Protein AF-A0A1F7X4K5-F1 (afdb_monomer)

Mean predicted aligned error: 5.21 Å

Structure (mmCIF, N/CA/C/O backbone):
data_AF-A0A1F7X4K5-F1
#
_entry.id   AF-A0A1F7X4K5-F1
#
loop_
_atom_site.group_PDB
_atom_site.id
_atom_site.type_symbol
_atom_site.label_atom_id
_atom_site.label_alt_id
_atom_site.label_comp_id
_atom_site.label_asym_id
_atom_site.label_entity_id
_atom_site.label_seq_id
_atom_site.pdbx_PDB_ins_code
_atom_site.Cartn_x
_atom_site.Cartn_y
_atom_site.Cartn_z
_atom_site.occupancy
_atom_site.B_iso_or_equiv
_atom_site.auth_seq_id
_atom_site.auth_comp_id
_atom_site.auth_asym_id
_atom_site.auth_atom_id
_atom_site.pdbx_PDB_model_num
ATOM 1 N N . MET A 1 1 ? -3.643 19.889 20.497 1.00 60.19 1 MET A N 1
ATOM 2 C CA . MET A 1 1 ? -2.870 19.973 19.231 1.00 60.19 1 MET A CA 1
ATOM 3 C C . MET A 1 1 ? -1.760 18.920 19.095 1.00 60.19 1 MET A C 1
ATOM 5 O O . MET A 1 1 ? -1.758 18.229 18.086 1.00 60.19 1 MET A O 1
ATOM 9 N N . LYS A 1 2 ? -0.882 18.691 20.094 1.00 70.38 2 LYS A N 1
ATOM 10 C CA . LYS A 1 2 ? 0.256 17.734 19.991 1.00 70.38 2 LYS A CA 1
ATOM 11 C C . LYS A 1 2 ? -0.099 16.293 19.556 1.00 70.38 2 LYS A C 1
ATOM 13 O O . LYS A 1 2 ? 0.716 15.635 18.925 1.00 70.38 2 LYS A O 1
ATOM 18 N N . LYS A 1 3 ? -1.306 15.793 19.866 1.00 76.25 3 LYS A N 1
ATOM 19 C CA . LYS A 1 3 ? -1.752 14.438 19.467 1.00 76.25 3 LYS A CA 1
ATOM 20 C C . LYS A 1 3 ? -2.215 14.337 18.004 1.00 76.25 3 LYS A C 1
ATOM 22 O O . LYS A 1 3 ? -2.167 13.249 17.446 1.00 76.25 3 LYS A O 1
ATOM 27 N N . LEU A 1 4 ? -2.664 15.442 17.402 1.00 86.06 4 LEU A N 1
ATOM 28 C CA . LEU A 1 4 ? -3.243 15.459 16.051 1.00 86.06 4 LEU A CA 1
ATOM 29 C C . LEU A 1 4 ? -2.204 15.744 14.966 1.00 86.06 4 LEU A C 1
ATOM 31 O O . LEU A 1 4 ? -2.383 15.299 13.839 1.00 86.06 4 LEU A O 1
ATOM 35 N N . LEU A 1 5 ? -1.108 16.429 15.307 1.00 89.19 5 LEU A N 1
ATOM 36 C CA . LEU A 1 5 ? -0.060 16.782 14.349 1.00 89.19 5 LEU A CA 1
ATOM 37 C C . LEU A 1 5 ? 0.523 15.557 13.608 1.00 89.19 5 LEU A C 1
ATOM 39 O O . LEU A 1 5 ? 0.552 15.598 12.382 1.00 89.19 5 LEU A O 1
ATOM 43 N N . PRO A 1 6 ? 0.893 14.437 14.268 1.00 88.31 6 PRO A N 1
ATOM 44 C CA . PRO A 1 6 ? 1.390 13.262 13.547 1.00 88.31 6 PRO A CA 1
ATOM 45 C C . PRO A 1 6 ? 0.349 12.651 12.602 1.00 88.31 6 PRO A C 1
ATOM 47 O O . PRO A 1 6 ? 0.690 12.190 11.521 1.00 88.31 6 PRO A O 1
ATOM 50 N N . VAL A 1 7 ? -0.931 12.675 12.988 1.00 89.81 7 VAL A N 1
ATOM 51 C CA . VAL A 1 7 ? -2.033 12.160 12.159 1.00 89.81 7 VAL A CA 1
ATOM 52 C C . VAL A 1 7 ? -2.248 13.048 10.934 1.00 89.81 7 VAL A C 1
ATOM 54 O O . VAL A 1 7 ? -2.465 12.538 9.840 1.00 89.81 7 VAL A O 1
ATOM 57 N N . PHE A 1 8 ? -2.145 14.367 11.101 1.00 93.19 8 PHE A N 1
ATOM 58 C CA . PHE A 1 8 ? -2.194 15.316 9.994 1.00 93.19 8 PHE A CA 1
ATOM 59 C C . PHE A 1 8 ? -1.021 15.111 9.027 1.00 93.19 8 PHE A C 1
ATOM 61 O O . PHE A 1 8 ? -1.246 14.988 7.826 1.00 93.19 8 PHE A O 1
ATOM 68 N N . ILE A 1 9 ? 0.207 14.980 9.548 1.00 93.94 9 ILE A N 1
ATOM 69 C CA . ILE A 1 9 ? 1.402 14.687 8.741 1.00 93.94 9 ILE A CA 1
ATOM 70 C C . ILE A 1 9 ? 1.225 13.375 7.969 1.00 93.94 9 ILE A C 1
ATOM 72 O O . ILE A 1 9 ? 1.505 13.342 6.776 1.00 93.94 9 ILE A O 1
ATOM 76 N N . LEU A 1 10 ? 0.708 12.318 8.608 1.00 94.50 10 LEU A N 1
ATOM 77 C CA . LEU A 1 10 ? 0.386 11.058 7.930 1.00 94.50 10 LEU A CA 1
ATOM 78 C C . LEU A 1 10 ? -0.641 11.256 6.807 1.00 94.50 10 LEU A C 1
ATOM 80 O O . LEU A 1 10 ? -0.476 10.691 5.732 1.00 94.50 10 LEU A O 1
ATOM 84 N N . GLY A 1 11 ? -1.679 12.067 7.025 1.00 95.44 11 GLY A N 1
ATOM 85 C CA . GLY A 1 11 ? -2.679 12.375 5.999 1.00 95.44 11 GLY A CA 1
ATOM 86 C C . GLY A 1 11 ? -2.073 13.079 4.787 1.00 95.44 11 GLY A C 1
ATOM 87 O O . GLY A 1 11 ? -2.286 12.647 3.656 1.00 95.44 11 GLY A O 1
ATOM 88 N N . VAL A 1 12 ? -1.260 14.111 5.026 1.00 95.25 12 VAL A N 1
ATOM 89 C CA . VAL A 1 12 ? -0.523 14.821 3.970 1.00 95.25 12 VAL A CA 1
ATOM 90 C C . VAL A 1 12 ? 0.425 13.869 3.244 1.00 95.25 12 VAL A C 1
ATOM 92 O O . VAL A 1 12 ? 0.433 13.838 2.018 1.00 95.25 12 VAL A O 1
ATOM 95 N N . LEU A 1 13 ? 1.176 13.050 3.982 1.00 95.31 13 LEU A N 1
ATOM 96 C CA . LEU A 1 13 ? 2.109 12.078 3.421 1.00 95.31 13 LEU A CA 1
ATOM 97 C C . LEU A 1 13 ? 1.405 11.081 2.489 1.00 95.31 13 LEU A C 1
ATOM 99 O O . LEU A 1 13 ? 1.888 10.851 1.384 1.00 95.31 13 LEU A O 1
ATOM 103 N N . LEU A 1 14 ? 0.257 10.527 2.896 1.00 96.25 14 LEU A N 1
ATOM 104 C CA . LEU A 1 14 ? -0.525 9.610 2.060 1.00 96.25 14 LEU A CA 1
ATOM 105 C C . LEU A 1 14 ? -1.050 10.300 0.794 1.00 96.25 14 LEU A C 1
ATOM 107 O O . LEU A 1 14 ? -0.942 9.737 -0.292 1.00 96.25 14 LEU A O 1
ATOM 111 N N . ILE A 1 15 ? -1.555 11.533 0.903 1.00 95.69 15 ILE A N 1
ATOM 112 C CA . ILE A 1 15 ? -2.012 12.302 -0.264 1.00 95.69 15 ILE A CA 1
ATOM 113 C C . ILE A 1 15 ? -0.846 12.557 -1.218 1.00 95.69 15 ILE A C 1
ATOM 115 O O . ILE A 1 15 ? -0.949 12.237 -2.399 1.00 95.69 15 ILE A O 1
ATOM 119 N N . LEU A 1 16 ? 0.293 13.051 -0.731 1.00 94.25 16 LEU A N 1
ATOM 120 C CA . LEU A 1 16 ? 1.463 13.268 -1.581 1.00 94.25 16 LEU A CA 1
ATOM 121 C C . LEU A 1 16 ? 1.912 11.944 -2.224 1.00 94.25 16 LEU A C 1
ATOM 123 O O . LEU A 1 16 ? 2.060 11.858 -3.438 1.00 94.25 16 LEU A O 1
ATOM 127 N N . GLY A 1 17 ? 2.022 10.869 -1.444 1.00 93.75 17 GLY A N 1
ATOM 128 C CA . GLY A 1 17 ? 2.380 9.522 -1.911 1.00 93.75 17 GLY A CA 1
ATOM 129 C C . GLY A 1 17 ? 1.415 8.874 -2.907 1.00 93.75 17 GLY A C 1
ATOM 130 O O . GLY A 1 17 ? 1.647 7.739 -3.310 1.00 93.75 17 GLY A O 1
ATOM 131 N N . SER A 1 18 ? 0.324 9.538 -3.279 1.00 94.69 18 SER A N 1
ATOM 132 C CA . SER A 1 18 ? -0.675 9.042 -4.232 1.00 94.69 18 SER A CA 1
ATOM 133 C C . SER A 1 18 ? -0.732 9.836 -5.537 1.00 94.69 18 SER A C 1
ATOM 135 O O . SER A 1 18 ? -1.447 9.444 -6.457 1.00 94.69 18 SER A O 1
ATOM 137 N N . LEU A 1 19 ? 0.016 10.943 -5.636 1.00 92.69 19 LEU A N 1
ATOM 138 C CA . LEU A 1 19 ? -0.033 11.824 -6.805 1.00 92.69 19 LEU A CA 1
ATOM 139 C C . LEU A 1 19 ? 0.736 11.279 -8.015 1.00 92.69 19 LEU A C 1
ATOM 141 O O . LEU A 1 19 ? 0.555 11.804 -9.106 1.00 92.69 19 LEU A O 1
ATOM 145 N N . GLY A 1 20 ? 1.598 10.270 -7.843 1.00 85.94 20 GLY A N 1
ATOM 146 C CA . GLY A 1 20 ? 2.418 9.712 -8.928 1.00 85.94 20 GLY A CA 1
ATOM 147 C C . GLY A 1 20 ? 3.466 10.684 -9.488 1.00 85.94 20 GLY A C 1
ATOM 148 O O . GLY A 1 20 ? 3.873 10.551 -10.640 1.00 85.94 20 GLY A O 1
ATOM 149 N N . LYS A 1 21 ? 3.865 11.698 -8.705 1.00 79.44 21 LYS A N 1
ATOM 150 C CA . LYS A 1 21 ? 4.926 12.646 -9.069 1.00 79.44 21 LYS A CA 1
ATOM 151 C C . LYS A 1 21 ? 6.271 12.139 -8.556 1.00 79.44 21 LYS A C 1
ATOM 153 O O . LYS A 1 21 ? 6.468 12.068 -7.349 1.00 79.44 21 LYS A O 1
ATOM 158 N N . ASN A 1 22 ? 7.210 11.902 -9.467 1.00 74.31 22 ASN A N 1
ATOM 159 C CA . ASN A 1 22 ? 8.536 11.361 -9.139 1.00 74.31 22 ASN A CA 1
ATOM 160 C C . ASN A 1 22 ? 9.649 12.410 -9.255 1.00 74.31 22 ASN A C 1
ATOM 162 O O . ASN A 1 22 ? 10.787 12.085 -9.584 1.00 74.31 22 ASN A O 1
ATOM 166 N N . SER A 1 23 ? 9.341 13.691 -9.027 1.00 81.88 23 SER A N 1
ATOM 167 C CA . SER A 1 23 ? 10.401 14.698 -8.970 1.00 81.88 23 SER A CA 1
ATOM 168 C C . SER A 1 23 ? 11.211 14.535 -7.684 1.00 81.88 23 SER A C 1
ATOM 170 O O . SER A 1 23 ? 10.665 14.225 -6.623 1.00 81.88 23 SER A O 1
ATOM 172 N N . VAL A 1 24 ? 12.518 14.798 -7.760 1.00 83.44 24 VAL A N 1
ATOM 173 C CA . VAL A 1 24 ? 13.430 14.700 -6.608 1.00 83.44 24 VAL A CA 1
ATOM 174 C C . VAL A 1 24 ? 12.915 15.523 -5.424 1.00 83.44 24 VAL A C 1
ATOM 176 O O . VAL A 1 24 ? 12.874 15.029 -4.303 1.00 83.44 24 VAL A O 1
ATOM 179 N N . SER A 1 25 ? 12.430 16.746 -5.663 1.00 84.31 25 SER A N 1
ATOM 180 C CA . SER A 1 25 ? 11.861 17.608 -4.617 1.00 84.31 25 SER A CA 1
ATOM 181 C C . SER A 1 25 ? 10.659 16.976 -3.909 1.00 84.31 25 SER A C 1
ATOM 183 O O . SER A 1 25 ? 10.482 17.162 -2.708 1.00 84.31 25 SER A O 1
ATOM 185 N N . PHE A 1 26 ? 9.836 16.219 -4.638 1.00 85.19 26 PHE A N 1
ATOM 186 C CA . PHE A 1 26 ? 8.662 15.557 -4.081 1.00 85.19 26 PHE A CA 1
ATOM 187 C C . PHE A 1 26 ? 9.048 14.362 -3.207 1.00 85.19 26 PHE A C 1
ATOM 189 O O . PHE A 1 26 ? 8.551 14.234 -2.088 1.00 85.19 26 PHE A O 1
ATOM 196 N N . LEU A 1 27 ? 10.000 13.554 -3.681 1.00 85.75 27 LEU A N 1
ATOM 197 C CA . LEU A 1 27 ? 10.578 12.448 -2.915 1.00 85.75 27 LEU A CA 1
ATOM 198 C C . LEU A 1 27 ? 11.261 12.956 -1.638 1.00 85.75 27 LEU A C 1
ATOM 200 O O . LEU A 1 27 ? 11.041 12.409 -0.559 1.00 85.75 27 LEU A O 1
ATOM 204 N N . LEU A 1 28 ? 12.031 14.047 -1.730 1.00 87.38 28 LEU A N 1
ATOM 205 C CA . LEU A 1 28 ? 12.665 14.679 -0.572 1.00 87.38 28 LEU A CA 1
ATOM 206 C C . LEU A 1 28 ? 11.630 15.178 0.439 1.00 87.38 28 LEU A C 1
ATOM 208 O O . LEU A 1 28 ? 11.763 14.883 1.622 1.00 87.38 28 LEU A O 1
ATOM 212 N N . ALA A 1 29 ? 10.571 15.860 -0.008 1.00 88.31 29 ALA A N 1
ATOM 213 C CA . ALA A 1 29 ? 9.503 16.315 0.882 1.00 88.31 29 ALA A CA 1
ATOM 214 C C . ALA A 1 29 ? 8.845 15.141 1.628 1.00 88.31 29 ALA A C 1
ATOM 216 O O . ALA A 1 29 ? 8.629 15.206 2.839 1.00 88.31 29 ALA A O 1
ATOM 217 N N . GLN A 1 30 ? 8.573 14.039 0.928 1.00 90.25 30 GLN A N 1
ATOM 218 C CA . GLN A 1 30 ? 8.022 12.825 1.526 1.00 90.25 30 GLN A CA 1
ATOM 219 C C . GLN A 1 30 ? 8.983 12.188 2.545 1.00 90.25 30 GLN A C 1
ATOM 221 O O . GLN A 1 30 ? 8.563 11.869 3.661 1.00 90.25 30 GLN A O 1
ATOM 226 N N . LEU A 1 31 ? 10.276 12.072 2.215 1.00 89.88 31 LEU A N 1
ATOM 227 C CA . LEU A 1 31 ? 11.305 11.589 3.146 1.00 89.88 31 LEU A CA 1
ATOM 228 C C . LEU A 1 31 ? 11.429 12.479 4.378 1.00 89.88 31 LEU A C 1
ATOM 230 O O . LEU A 1 31 ? 11.568 11.962 5.487 1.00 89.88 31 LEU A O 1
ATOM 234 N N . SER A 1 32 ? 11.355 13.801 4.216 1.00 89.19 32 SER A N 1
ATOM 235 C CA . SER A 1 32 ? 11.390 14.739 5.336 1.00 89.19 32 SER A CA 1
ATOM 236 C C . SER A 1 32 ? 10.207 14.515 6.275 1.00 89.19 32 SER A C 1
ATOM 238 O O . SER A 1 32 ? 10.407 14.409 7.482 1.00 89.19 32 SER A O 1
ATOM 240 N N . LEU A 1 33 ? 8.987 14.357 5.747 1.00 91.50 33 LEU A N 1
ATOM 241 C CA . LEU A 1 33 ? 7.804 14.074 6.568 1.00 91.50 33 LEU A CA 1
ATOM 242 C C . LEU A 1 33 ? 7.919 12.732 7.309 1.00 91.50 33 LEU A C 1
ATOM 244 O O . LEU A 1 33 ? 7.608 12.662 8.500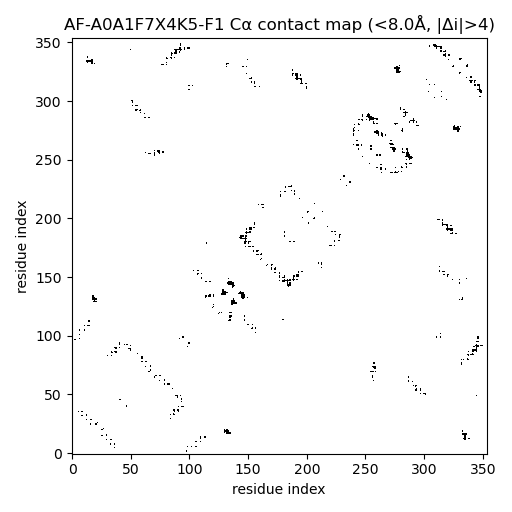 1.00 91.50 33 LEU A O 1
ATOM 248 N N . ILE A 1 34 ? 8.410 11.681 6.643 1.00 91.88 34 ILE A N 1
ATOM 249 C CA . ILE A 1 34 ? 8.654 10.375 7.277 1.00 91.88 34 ILE A CA 1
ATOM 250 C C . ILE A 1 34 ? 9.713 10.496 8.377 1.00 91.88 34 ILE A C 1
ATOM 252 O O . ILE A 1 34 ? 9.519 9.989 9.481 1.00 91.88 34 ILE A O 1
ATOM 256 N N . SER A 1 35 ? 10.801 11.216 8.106 1.00 91.69 35 SER A N 1
ATOM 257 C CA . SER A 1 35 ? 11.882 11.444 9.067 1.00 91.69 35 SER A CA 1
ATOM 258 C C . SER A 1 35 ? 11.382 12.206 10.292 1.00 91.69 35 SER A C 1
ATOM 260 O O . SER A 1 35 ? 11.691 11.823 11.415 1.00 91.69 35 SER A O 1
ATOM 262 N N . VAL A 1 36 ? 10.533 13.223 10.109 1.00 91.38 36 VAL A N 1
ATOM 263 C CA . VAL A 1 36 ? 9.898 13.951 11.219 1.00 91.38 36 VAL A CA 1
ATOM 264 C C . VAL A 1 36 ? 9.077 13.005 12.101 1.00 91.38 36 VAL A C 1
ATOM 266 O O . VAL A 1 36 ? 9.208 13.049 13.324 1.00 91.38 36 VAL A O 1
ATOM 269 N N . LEU A 1 37 ? 8.267 12.115 11.515 1.00 89.62 37 LEU A N 1
ATOM 270 C CA . LEU A 1 37 ? 7.496 11.118 12.274 1.00 89.62 37 LEU A CA 1
ATOM 271 C C . LEU A 1 37 ? 8.398 10.118 13.016 1.00 89.62 37 LEU A C 1
ATOM 273 O O . LEU A 1 37 ? 8.105 9.731 14.156 1.00 89.62 37 LEU A O 1
ATOM 277 N N . PHE A 1 38 ? 9.499 9.719 12.385 1.00 91.25 38 PHE A N 1
ATOM 278 C CA . PHE A 1 38 ? 10.491 8.829 12.972 1.00 91.25 38 PHE A CA 1
ATOM 279 C C . PHE A 1 38 ? 11.201 9.471 14.165 1.00 91.25 38 PHE A C 1
ATOM 281 O O . PHE A 1 38 ? 11.128 8.940 15.274 1.00 91.25 38 PHE A O 1
ATOM 288 N N . PHE A 1 39 ? 11.790 10.654 13.992 1.00 90.94 39 PHE A N 1
ATOM 289 C CA . PHE A 1 39 ? 12.460 11.372 15.076 1.00 90.94 39 PHE A CA 1
ATOM 290 C C . PHE A 1 39 ? 11.492 11.728 16.207 1.00 90.94 39 PHE A C 1
ATOM 292 O O . PHE A 1 39 ? 11.807 11.510 17.374 1.00 90.94 39 PHE A O 1
ATOM 299 N N . TRP A 1 40 ? 10.262 12.151 15.891 1.00 86.75 40 TRP A N 1
ATOM 300 C CA . TRP A 1 40 ? 9.213 12.340 16.899 1.00 86.75 40 TRP A CA 1
ATOM 301 C C . TRP A 1 40 ? 8.974 11.076 17.737 1.00 86.75 40 TRP A C 1
ATOM 303 O O . TRP A 1 40 ? 8.705 11.145 18.939 1.00 86.75 40 TRP A O 1
ATOM 313 N N . THR A 1 41 ? 9.061 9.898 17.117 1.00 87.44 41 THR A N 1
ATOM 314 C CA . THR A 1 41 ? 8.926 8.626 17.831 1.00 87.44 41 THR A CA 1
ATOM 315 C C . THR A 1 41 ? 10.079 8.419 18.806 1.00 87.44 41 THR A C 1
ATOM 317 O O . THR A 1 41 ? 9.812 8.114 19.967 1.00 87.44 41 THR A O 1
ATOM 320 N N . LEU A 1 42 ? 11.320 8.638 18.361 1.00 89.19 42 LEU A N 1
ATOM 321 C CA . LEU A 1 42 ? 12.517 8.485 19.193 1.00 89.19 42 LEU A CA 1
ATOM 322 C C . LEU A 1 42 ? 12.514 9.422 20.408 1.00 89.19 42 LEU A C 1
ATOM 324 O O . LEU A 1 42 ? 12.902 9.012 21.494 1.00 89.19 42 LEU A O 1
ATOM 328 N N . PHE A 1 43 ? 12.005 10.647 20.260 1.00 85.88 43 PHE A N 1
ATOM 329 C CA . PHE A 1 43 ? 11.973 11.624 21.355 1.00 85.88 43 PHE A CA 1
ATOM 330 C C . PHE A 1 43 ? 10.847 11.415 22.374 1.00 85.88 43 PHE A C 1
ATOM 332 O O . PHE A 1 43 ? 10.818 12.105 23.390 1.00 85.88 43 PHE A O 1
ATOM 339 N N . THR A 1 44 ? 9.877 10.527 22.120 1.00 73.62 44 THR A N 1
ATOM 340 C CA . THR A 1 44 ? 8.665 10.459 22.958 1.00 73.62 44 THR A CA 1
ATOM 341 C C . THR A 1 44 ? 8.547 9.233 23.859 1.00 73.62 44 THR A C 1
ATOM 343 O O . THR A 1 44 ? 7.700 9.286 24.753 1.00 73.62 44 THR A O 1
ATOM 346 N N . ARG A 1 45 ? 9.331 8.157 23.663 1.00 66.75 45 ARG A N 1
ATOM 347 C CA . ARG A 1 45 ? 9.342 6.929 24.497 1.00 66.75 45 ARG A CA 1
ATOM 348 C C . ARG A 1 45 ? 10.631 6.112 24.292 1.00 66.75 45 ARG A C 1
ATOM 350 O O . ARG A 1 45 ? 11.301 6.287 23.281 1.00 66.75 45 ARG A O 1
ATOM 357 N N . GLU A 1 46 ? 10.892 5.146 25.182 1.00 82.75 46 GLU A N 1
ATOM 358 C CA . GLU A 1 46 ? 11.804 4.017 24.925 1.00 82.75 46 GLU A CA 1
ATOM 359 C C . GLU A 1 46 ? 11.330 3.243 23.688 1.00 82.75 46 GLU A C 1
ATOM 361 O O . GLU A 1 46 ? 10.374 2.458 23.738 1.00 82.75 46 GLU A O 1
ATOM 366 N N . ALA A 1 47 ? 11.948 3.522 22.545 1.00 87.88 47 ALA A N 1
ATOM 367 C CA . ALA A 1 47 ? 11.558 2.924 21.284 1.00 87.88 47 ALA A CA 1
ATOM 368 C C . ALA A 1 47 ? 11.982 1.449 21.244 1.00 87.88 47 ALA A C 1
ATOM 370 O O . ALA A 1 47 ? 13.142 1.111 21.466 1.00 87.88 47 ALA A O 1
ATOM 371 N N . LYS A 1 48 ? 11.030 0.562 20.947 1.00 91.44 48 LYS A N 1
ATOM 372 C CA . LYS A 1 48 ? 11.254 -0.881 20.816 1.00 91.44 48 LYS A CA 1
ATOM 373 C C . LYS A 1 48 ? 11.157 -1.287 19.353 1.00 91.44 48 LYS A C 1
ATOM 375 O O . LYS A 1 48 ? 10.274 -0.820 18.628 1.00 91.44 48 LYS A O 1
ATOM 380 N N . SER A 1 49 ? 12.025 -2.196 18.929 1.00 92.12 49 SER A N 1
ATOM 381 C CA . SER A 1 49 ? 11.956 -2.774 17.587 1.00 92.12 49 SER A CA 1
ATOM 382 C C . SER A 1 49 ? 10.706 -3.650 17.436 1.00 92.12 49 SER A C 1
ATOM 384 O O . SER A 1 49 ? 10.415 -4.450 18.333 1.00 92.12 49 SER A O 1
ATOM 386 N N . PRO A 1 50 ? 9.954 -3.539 16.324 1.00 92.88 50 PRO A N 1
ATOM 387 C CA . PRO A 1 50 ? 8.851 -4.451 16.069 1.00 92.88 50 PRO A CA 1
ATOM 388 C C . PRO A 1 50 ? 9.362 -5.891 15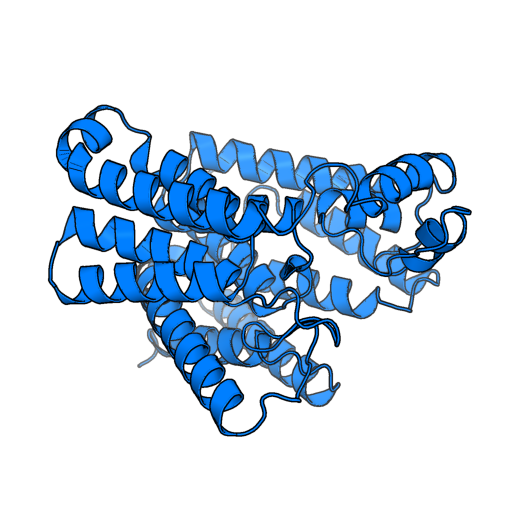.865 1.00 92.88 50 PRO A C 1
ATOM 390 O O . PRO A 1 50 ? 10.497 -6.102 15.428 1.00 92.88 50 PRO A O 1
ATOM 393 N N . PRO A 1 51 ? 8.546 -6.923 16.139 1.00 91.00 51 PRO A N 1
ATOM 394 C CA . PRO A 1 51 ? 8.961 -8.297 15.877 1.00 91.00 51 PRO A CA 1
ATOM 395 C C . PRO A 1 51 ? 9.210 -8.506 14.378 1.00 91.00 51 PRO A C 1
ATOM 397 O O . PRO A 1 51 ? 8.448 -8.004 13.550 1.00 91.00 51 PRO A O 1
ATOM 400 N N . GLY A 1 52 ? 10.274 -9.234 14.033 1.00 93.19 52 GLY A N 1
ATOM 401 C CA . GLY A 1 52 ? 10.707 -9.431 12.645 1.00 93.19 52 GLY A CA 1
ATOM 402 C C . GLY A 1 52 ? 11.493 -8.257 12.044 1.00 93.19 52 GLY A C 1
ATOM 403 O O . GLY A 1 52 ? 11.937 -8.361 10.905 1.00 93.19 52 GLY A O 1
ATOM 404 N N . PHE A 1 53 ? 11.713 -7.160 12.782 1.00 95.50 53 PHE A N 1
ATOM 405 C CA . PHE A 1 53 ? 12.428 -5.989 12.259 1.00 95.50 53 PHE A CA 1
ATOM 406 C C . PHE A 1 53 ? 13.888 -6.283 11.900 1.00 95.50 53 PHE A C 1
ATOM 408 O O . PHE A 1 53 ? 14.396 -5.721 10.943 1.00 95.50 53 PHE A O 1
ATOM 415 N N . ILE A 1 54 ? 14.555 -7.207 12.598 1.00 96.06 54 ILE A N 1
ATOM 416 C CA . ILE A 1 54 ? 15.933 -7.601 12.256 1.00 96.06 54 ILE A CA 1
ATOM 417 C C . ILE A 1 54 ? 15.986 -8.232 10.858 1.00 96.06 54 ILE A C 1
ATOM 419 O O . ILE A 1 54 ? 16.787 -7.805 10.034 1.00 96.06 54 ILE A O 1
ATOM 423 N N . LEU A 1 55 ? 15.095 -9.185 10.552 1.00 97.12 55 LEU A N 1
ATOM 424 C CA . LEU A 1 55 ? 15.009 -9.786 9.211 1.00 97.12 55 LEU A CA 1
ATOM 425 C C . LEU A 1 55 ? 14.719 -8.731 8.139 1.00 97.12 55 LEU A C 1
ATOM 427 O O . LEU A 1 55 ? 15.278 -8.782 7.047 1.00 97.12 55 LEU A O 1
ATOM 431 N N . TYR A 1 56 ? 13.888 -7.746 8.475 1.00 98.19 56 TYR A N 1
ATOM 432 C CA . TYR A 1 56 ? 13.614 -6.614 7.603 1.00 98.19 56 TYR A CA 1
ATOM 433 C C . TYR A 1 56 ? 14.842 -5.735 7.348 1.00 98.19 56 TYR A C 1
ATOM 435 O O . TYR A 1 56 ? 15.087 -5.349 6.210 1.00 98.19 56 TYR A O 1
ATOM 443 N N . LEU A 1 57 ? 15.633 -5.433 8.382 1.00 97.88 57 LEU A N 1
ATOM 444 C CA . LEU A 1 57 ? 16.874 -4.672 8.239 1.00 97.88 57 LEU A CA 1
ATOM 445 C C . LEU A 1 57 ? 17.912 -5.437 7.413 1.00 97.88 57 LEU A C 1
ATOM 447 O O . LEU A 1 57 ? 18.600 -4.822 6.605 1.00 97.88 57 LEU A O 1
ATOM 451 N N . ILE A 1 58 ? 17.987 -6.765 7.558 1.00 98.12 58 ILE A N 1
ATOM 452 C CA . ILE A 1 58 ? 18.825 -7.615 6.700 1.00 98.12 58 ILE A CA 1
ATOM 453 C C . ILE A 1 58 ? 18.359 -7.504 5.243 1.00 98.12 58 ILE A C 1
ATOM 455 O O . ILE A 1 58 ? 19.176 -7.231 4.365 1.00 98.12 58 ILE A O 1
ATOM 459 N N . PHE A 1 59 ? 17.053 -7.640 4.982 1.00 97.81 59 PHE A N 1
ATOM 460 C CA . PHE A 1 59 ? 16.476 -7.426 3.650 1.00 97.81 59 PHE A CA 1
ATOM 461 C C . PHE A 1 59 ? 16.827 -6.039 3.090 1.00 97.81 59 PHE A C 1
ATOM 463 O O . PHE A 1 59 ? 17.307 -5.938 1.964 1.00 97.81 59 PHE A O 1
ATOM 470 N N . LEU A 1 60 ? 16.656 -4.977 3.879 1.00 97.38 60 LEU A N 1
ATOM 471 C CA . LEU A 1 60 ? 16.971 -3.617 3.449 1.00 97.38 60 LEU A CA 1
ATOM 472 C C . LEU A 1 60 ? 18.471 -3.447 3.160 1.00 97.38 60 LEU A C 1
ATOM 474 O O . LEU A 1 60 ? 18.832 -2.819 2.168 1.00 97.38 60 LEU A O 1
ATOM 478 N N . GLY A 1 61 ? 19.340 -4.056 3.970 1.00 96.88 61 GLY A N 1
ATOM 479 C CA . GLY A 1 61 ? 20.783 -4.095 3.733 1.00 96.88 61 GLY A CA 1
ATOM 480 C C . GLY A 1 61 ? 21.143 -4.772 2.409 1.00 96.88 61 GLY A C 1
ATOM 481 O O . GLY A 1 61 ? 21.976 -4.258 1.665 1.00 96.88 61 GLY A O 1
ATOM 482 N N . ILE A 1 62 ? 20.462 -5.870 2.060 1.00 95.75 62 ILE A N 1
ATOM 483 C CA . ILE A 1 62 ? 20.618 -6.541 0.760 1.00 95.75 62 ILE A CA 1
ATOM 484 C C . ILE A 1 62 ? 20.171 -5.624 -0.386 1.00 95.75 62 ILE A C 1
ATOM 486 O O . ILE A 1 62 ? 20.873 -5.533 -1.394 1.00 95.75 62 ILE A O 1
ATOM 490 N N . VAL A 1 63 ? 19.038 -4.927 -0.244 1.00 94.56 63 VAL A N 1
ATOM 491 C CA . VAL A 1 63 ? 18.552 -3.966 -1.251 1.00 94.56 63 VAL A CA 1
ATOM 492 C C . VAL A 1 63 ? 19.571 -2.844 -1.464 1.00 94.56 63 VAL A C 1
ATOM 494 O O . VAL A 1 63 ? 19.914 -2.547 -2.606 1.00 94.56 63 VAL A O 1
ATOM 497 N N . VAL A 1 64 ? 20.114 -2.269 -0.385 1.00 95.12 64 VAL A N 1
ATOM 498 C CA . VAL A 1 64 ? 21.166 -1.237 -0.450 1.00 95.12 64 VAL A CA 1
ATOM 499 C C . VAL A 1 64 ? 22.418 -1.771 -1.141 1.00 95.12 64 VAL A C 1
ATOM 501 O O . VAL A 1 64 ? 22.943 -1.133 -2.051 1.00 95.12 64 VAL A O 1
ATOM 504 N N . TRP A 1 65 ? 22.883 -2.959 -0.756 1.00 93.38 65 TRP A N 1
ATOM 505 C CA . TRP A 1 65 ? 24.048 -3.586 -1.376 1.00 93.38 65 TRP A CA 1
ATOM 506 C C . TRP A 1 65 ? 23.844 -3.820 -2.879 1.00 93.38 65 TRP A C 1
ATOM 508 O O . TRP A 1 65 ? 24.721 -3.498 -3.688 1.00 93.38 65 TRP A O 1
ATOM 518 N N . LYS A 1 66 ? 22.669 -4.313 -3.288 1.00 91.31 66 LYS A N 1
ATOM 519 C CA . LYS A 1 66 ? 22.325 -4.499 -4.705 1.00 91.31 66 LYS A CA 1
ATOM 520 C C . LYS A 1 66 ? 22.243 -3.181 -5.468 1.00 91.31 66 LYS A C 1
ATOM 522 O O . LYS A 1 66 ? 22.747 -3.094 -6.589 1.00 91.31 66 LYS A O 1
ATOM 527 N N . PHE A 1 67 ? 21.674 -2.147 -4.858 1.00 90.50 67 PHE A N 1
ATOM 528 C CA . PHE A 1 67 ? 21.615 -0.812 -5.444 1.00 90.50 67 PHE A CA 1
ATOM 529 C C . PHE A 1 67 ? 23.022 -0.238 -5.695 1.00 90.50 67 PHE A C 1
ATOM 531 O O . PHE A 1 67 ? 23.323 0.211 -6.803 1.00 90.50 67 PHE A O 1
ATOM 538 N N . ILE A 1 68 ? 23.922 -0.332 -4.708 1.00 90.44 68 ILE A N 1
ATOM 539 C CA . ILE A 1 68 ? 25.307 0.162 -4.816 1.00 90.44 68 ILE A CA 1
ATOM 540 C C . ILE A 1 68 ? 26.114 -0.634 -5.855 1.00 90.44 68 ILE A C 1
ATOM 542 O O . ILE A 1 68 ? 26.899 -0.047 -6.597 1.00 90.44 68 ILE A O 1
ATOM 546 N N . SER A 1 69 ? 25.891 -1.949 -5.955 1.00 87.25 69 SER A N 1
ATOM 547 C CA . SER A 1 69 ? 26.631 -2.851 -6.857 1.00 87.25 69 SER A CA 1
ATOM 548 C C . SER A 1 69 ? 26.231 -2.777 -8.339 1.00 87.25 69 SER A C 1
ATOM 550 O O . SER A 1 69 ? 26.751 -3.549 -9.140 1.00 87.25 69 SER A O 1
ATOM 552 N N . GLY A 1 70 ? 25.366 -1.835 -8.731 1.00 77.00 70 GLY A N 1
ATOM 553 C CA . GLY A 1 70 ? 25.153 -1.492 -10.144 1.00 77.00 70 GLY A CA 1
ATOM 554 C C . GLY A 1 70 ? 23.709 -1.557 -10.636 1.00 77.00 70 GLY A C 1
ATOM 555 O O . GLY A 1 70 ? 23.456 -1.205 -11.783 1.00 77.00 70 GLY A O 1
ATOM 556 N N . SER A 1 71 ? 22.741 -1.928 -9.791 1.00 70.69 71 SER A N 1
ATOM 557 C CA . SER A 1 71 ? 21.312 -1.911 -10.157 1.00 70.69 71 SER A CA 1
ATOM 558 C C . SER A 1 71 ? 20.640 -0.561 -9.877 1.00 70.69 71 SER A C 1
ATOM 560 O O . SER A 1 71 ? 19.704 -0.457 -9.086 1.00 70.69 71 SER A O 1
ATOM 562 N N . ARG A 1 72 ? 21.165 0.505 -10.492 1.00 68.69 72 ARG A N 1
ATOM 563 C CA . ARG A 1 72 ? 20.737 1.883 -10.192 1.00 68.69 72 ARG A CA 1
ATOM 564 C C . ARG A 1 72 ? 19.365 2.233 -10.774 1.00 68.69 72 ARG A C 1
ATOM 566 O O . ARG A 1 72 ? 18.617 2.965 -10.127 1.00 68.69 72 ARG A O 1
ATOM 573 N N . ASP A 1 73 ? 19.019 1.681 -11.935 1.00 71.25 73 ASP A N 1
ATOM 574 C CA . ASP A 1 73 ? 17.739 1.943 -12.599 1.00 71.25 73 ASP A CA 1
ATOM 575 C C . ASP A 1 73 ? 16.592 1.247 -11.847 1.00 71.25 73 ASP A C 1
ATOM 577 O O . ASP A 1 73 ? 16.642 0.049 -11.577 1.00 71.25 73 ASP A O 1
ATOM 581 N N . GLY A 1 74 ? 15.581 2.015 -11.425 1.00 74.69 74 GLY A N 1
ATOM 582 C CA . GLY A 1 74 ? 14.427 1.535 -10.647 1.00 74.69 74 GLY A CA 1
ATOM 583 C C . GLY A 1 74 ? 14.721 1.148 -9.187 1.00 74.69 74 GLY A C 1
ATOM 584 O O . GLY A 1 74 ? 13.846 1.285 -8.334 1.00 74.69 74 GLY A O 1
ATOM 585 N N . GLY A 1 75 ? 15.950 0.737 -8.853 1.00 84.19 75 GLY A N 1
ATOM 586 C CA . GLY A 1 75 ? 16.339 0.319 -7.500 1.00 84.19 75 GLY A CA 1
ATOM 587 C C . GLY A 1 75 ? 16.220 1.424 -6.441 1.00 84.19 75 GLY A C 1
ATOM 588 O O . GLY A 1 75 ? 15.913 1.135 -5.282 1.00 84.19 75 GLY A O 1
ATOM 589 N N . ALA A 1 76 ? 16.396 2.690 -6.839 1.00 88.50 76 ALA A N 1
ATOM 590 C CA . ALA A 1 76 ? 16.228 3.844 -5.954 1.00 88.50 76 ALA A CA 1
ATOM 591 C C . ALA A 1 76 ? 14.783 3.987 -5.446 1.00 88.50 76 ALA A C 1
ATOM 593 O O . ALA A 1 76 ? 14.585 4.248 -4.259 1.00 88.50 76 ALA A O 1
ATOM 594 N N . ASP A 1 77 ? 13.789 3.756 -6.311 1.00 88.75 77 ASP A N 1
ATOM 595 C CA . ASP A 1 77 ? 12.372 3.852 -5.948 1.00 88.75 77 ASP A CA 1
ATOM 596 C C . ASP A 1 77 ? 12.019 2.787 -4.907 1.00 88.75 77 ASP A C 1
ATOM 598 O O . ASP A 1 77 ? 11.415 3.094 -3.882 1.00 88.75 77 ASP A O 1
ATOM 602 N N . TYR A 1 78 ? 12.468 1.544 -5.100 1.00 91.69 78 TYR A N 1
ATOM 603 C CA . TYR A 1 78 ? 12.262 0.484 -4.111 1.00 91.69 78 TYR A CA 1
ATOM 604 C C . TYR A 1 78 ? 12.969 0.779 -2.794 1.00 91.69 78 TYR A C 1
ATOM 606 O O . TYR A 1 78 ? 12.363 0.619 -1.734 1.00 91.69 78 TYR A O 1
ATOM 614 N N . LEU A 1 79 ? 14.223 1.237 -2.834 1.00 92.94 79 LEU A N 1
ATOM 615 C CA . LEU A 1 79 ? 14.943 1.608 -1.619 1.00 92.94 79 LEU A CA 1
ATOM 616 C C . LEU A 1 79 ? 14.200 2.713 -0.862 1.00 92.94 79 LEU A C 1
ATOM 618 O O . LEU A 1 79 ? 14.019 2.604 0.346 1.00 92.94 79 LEU A O 1
ATOM 622 N N . TYR A 1 80 ? 13.715 3.732 -1.567 1.00 93.06 80 TYR A N 1
ATOM 623 C CA . TYR A 1 80 ? 12.893 4.802 -1.015 1.00 93.06 80 TYR A CA 1
ATOM 624 C C . TYR A 1 80 ? 11.589 4.277 -0.385 1.00 93.06 80 TYR A C 1
ATOM 626 O O . TYR A 1 80 ? 11.288 4.583 0.774 1.00 93.06 80 TYR A O 1
ATOM 634 N N . LEU A 1 81 ? 10.843 3.442 -1.113 1.00 94.69 81 LEU A N 1
ATOM 635 C CA . LEU A 1 81 ? 9.570 2.867 -0.674 1.00 94.69 81 LEU A CA 1
ATOM 636 C C . LEU A 1 81 ? 9.742 2.006 0.580 1.00 94.69 81 LEU A C 1
ATOM 638 O O . LEU A 1 81 ? 9.016 2.186 1.562 1.00 94.69 81 LEU A O 1
ATOM 642 N N . PHE A 1 82 ? 10.720 1.100 0.567 1.00 96.19 82 PHE A N 1
ATOM 643 C CA . PHE A 1 82 ? 10.995 0.203 1.681 1.00 96.19 82 PHE A CA 1
ATOM 644 C C . PHE A 1 82 ? 11.656 0.940 2.848 1.00 96.19 82 PHE A C 1
ATOM 646 O O . PHE A 1 82 ? 11.185 0.822 3.975 1.00 96.19 82 PHE A O 1
ATOM 653 N N . ALA A 1 83 ? 12.678 1.772 2.646 1.00 96.25 83 ALA A N 1
ATOM 654 C CA . ALA A 1 83 ? 13.275 2.522 3.754 1.00 96.25 83 ALA A CA 1
ATOM 655 C C . ALA A 1 83 ? 12.230 3.414 4.448 1.00 96.25 83 ALA A C 1
ATOM 657 O O . ALA A 1 83 ? 12.046 3.316 5.663 1.00 96.25 83 ALA A O 1
ATOM 658 N N . GLY A 1 84 ? 11.468 4.202 3.680 1.00 96.31 84 GLY A N 1
ATOM 659 C CA . GLY A 1 84 ? 10.400 5.045 4.217 1.00 96.31 84 GLY A CA 1
ATOM 660 C C . GLY A 1 84 ? 9.290 4.240 4.901 1.00 96.31 84 GLY A C 1
ATOM 661 O O . GLY A 1 84 ? 8.861 4.568 6.009 1.00 96.31 84 GLY A O 1
ATOM 662 N N . GLY A 1 85 ? 8.876 3.130 4.288 1.00 97.25 85 GLY A N 1
ATOM 663 C CA . GLY A 1 85 ? 7.916 2.196 4.867 1.00 97.25 85 GLY A CA 1
ATOM 664 C C . GLY A 1 85 ? 8.397 1.568 6.179 1.00 97.25 85 GLY A C 1
ATOM 665 O O . GLY A 1 85 ? 7.649 1.520 7.151 1.00 97.25 85 GLY A O 1
ATOM 666 N N . GLY A 1 86 ? 9.665 1.169 6.260 1.00 97.44 86 GLY A N 1
ATOM 667 C CA . GLY A 1 86 ? 10.285 0.617 7.463 1.00 97.44 86 GLY A CA 1
ATOM 668 C C . GLY A 1 86 ? 10.312 1.606 8.627 1.00 97.44 86 GLY A C 1
ATOM 669 O O . GLY A 1 86 ? 9.989 1.236 9.758 1.00 97.44 86 GLY A O 1
ATOM 670 N N . LEU A 1 87 ? 10.622 2.877 8.348 1.00 97.00 87 LEU A N 1
ATOM 671 C CA . LEU A 1 87 ? 10.548 3.955 9.339 1.00 97.00 87 LEU A CA 1
ATOM 672 C C . LEU A 1 87 ? 9.110 4.148 9.838 1.00 97.00 87 LEU A C 1
ATOM 674 O O . LEU A 1 87 ? 8.882 4.216 11.046 1.00 97.00 87 LEU A O 1
ATOM 678 N N . LEU A 1 88 ? 8.126 4.153 8.933 1.00 96.69 88 LEU A N 1
ATOM 679 C CA . LEU A 1 88 ? 6.712 4.231 9.309 1.00 96.69 88 LEU A CA 1
ATOM 680 C C . LEU A 1 88 ? 6.253 3.019 10.115 1.00 96.69 88 LEU A C 1
ATOM 682 O O . LEU A 1 88 ? 5.507 3.190 11.077 1.00 96.69 88 LEU A O 1
ATOM 686 N N . TRP A 1 89 ? 6.704 1.814 9.770 1.00 96.94 89 TRP A N 1
ATOM 687 C CA . TRP A 1 89 ? 6.411 0.603 10.530 1.00 96.94 89 TRP A CA 1
ATOM 688 C C . TRP A 1 89 ? 6.923 0.719 11.966 1.00 96.94 89 TRP A C 1
ATOM 690 O O . TRP A 1 89 ? 6.165 0.495 12.917 1.00 96.94 89 TRP A O 1
ATOM 700 N N . PHE A 1 90 ? 8.182 1.130 12.127 1.00 95.94 90 PHE A N 1
ATOM 701 C CA . PHE A 1 90 ? 8.800 1.353 13.428 1.00 95.94 90 PHE A CA 1
ATOM 702 C C . PHE A 1 90 ? 8.049 2.416 14.243 1.00 95.94 90 PHE A C 1
ATOM 704 O O . PHE A 1 90 ? 7.699 2.182 15.405 1.00 95.94 90 PHE A O 1
ATOM 711 N N . SER A 1 91 ? 7.739 3.563 13.634 1.00 95.44 91 SER A N 1
ATOM 712 C CA . SER A 1 91 ? 6.981 4.635 14.284 1.00 95.44 91 SER A CA 1
ATOM 713 C C . SER A 1 91 ? 5.579 4.197 14.688 1.00 95.44 91 SER A C 1
ATOM 715 O O . SER A 1 91 ? 5.162 4.410 15.826 1.00 95.44 91 SER A O 1
ATOM 717 N N . ALA A 1 92 ? 4.865 3.525 13.788 1.00 95.25 92 ALA A N 1
ATOM 718 C CA . ALA A 1 92 ? 3.513 3.040 14.015 1.00 95.25 92 ALA A CA 1
ATOM 719 C C . ALA A 1 92 ? 3.446 2.022 15.156 1.00 95.25 92 ALA A C 1
ATOM 721 O O . ALA A 1 92 ? 2.560 2.111 16.005 1.00 95.25 92 ALA A O 1
ATOM 722 N N . PHE A 1 93 ? 4.406 1.098 15.220 1.00 94.88 93 PHE A N 1
ATOM 723 C CA . PHE A 1 93 ? 4.501 0.119 16.301 1.00 94.88 93 PHE A CA 1
ATOM 724 C C . PHE A 1 93 ? 4.669 0.789 17.673 1.00 94.88 93 PHE A C 1
ATOM 726 O O . PHE A 1 93 ? 3.989 0.435 18.641 1.00 94.88 93 PHE A O 1
ATOM 733 N N . ASN A 1 94 ? 5.530 1.807 17.748 1.00 93.69 94 ASN A N 1
ATOM 734 C CA . ASN A 1 94 ? 5.825 2.524 18.988 1.00 93.69 94 ASN A CA 1
ATOM 735 C C . ASN A 1 94 ? 4.746 3.555 19.376 1.00 93.69 94 ASN A C 1
ATOM 737 O O . ASN A 1 94 ? 4.551 3.829 20.561 1.00 93.69 94 ASN A O 1
ATOM 741 N N . GLN A 1 95 ? 3.996 4.095 18.409 1.00 91.50 95 GLN A N 1
ATOM 742 C CA . GLN A 1 95 ? 2.934 5.095 18.622 1.00 91.50 95 GLN A CA 1
ATOM 743 C C . GLN A 1 95 ? 1.511 4.531 18.467 1.00 91.50 95 GLN A C 1
ATOM 745 O O . GLN A 1 95 ? 0.548 5.298 18.369 1.00 91.50 95 GLN A O 1
ATOM 750 N N . LYS A 1 96 ? 1.342 3.205 18.482 1.00 90.25 96 LYS A N 1
ATOM 751 C CA . LYS A 1 96 ? 0.065 2.516 18.214 1.00 90.25 96 LYS A CA 1
ATOM 752 C C . LYS A 1 96 ? -1.133 3.023 19.025 1.00 90.25 96 LYS A C 1
ATOM 754 O O . LYS A 1 96 ? -2.235 3.086 18.495 1.00 90.25 96 LYS A O 1
ATOM 759 N N . GLU A 1 97 ? -0.937 3.423 20.282 1.00 88.25 97 GLU A N 1
ATOM 760 C CA . GLU A 1 97 ? -2.011 3.955 21.139 1.00 88.25 97 GLU A CA 1
ATOM 761 C C . GLU A 1 97 ? -2.514 5.303 20.623 1.00 88.25 97 GLU A C 1
ATOM 763 O O . GLU A 1 97 ? -3.711 5.580 20.632 1.00 88.25 97 GLU A O 1
ATOM 768 N N . LYS A 1 98 ? -1.590 6.142 20.143 1.00 88.00 98 LYS A N 1
ATOM 769 C CA . LYS A 1 98 ? -1.911 7.469 19.625 1.00 88.00 98 LYS A CA 1
ATOM 770 C C . LYS A 1 98 ? -2.494 7.379 18.226 1.00 88.00 98 LYS A C 1
ATOM 772 O O . LYS A 1 98 ? -3.454 8.079 17.949 1.00 88.00 98 LYS A O 1
ATOM 777 N N . TRP A 1 99 ? -1.916 6.560 17.349 1.00 91.06 99 TRP A N 1
ATOM 778 C CA . TRP A 1 99 ? -2.275 6.522 15.926 1.00 91.06 99 TRP A CA 1
ATOM 779 C C . TRP A 1 99 ? -3.395 5.522 15.621 1.00 91.06 99 TRP A C 1
ATOM 781 O O . TRP A 1 99 ? -4.221 5.768 14.743 1.00 91.06 99 TRP A O 1
ATOM 791 N N . GLY A 1 100 ? -3.486 4.427 16.380 1.00 89.00 100 GLY A N 1
ATOM 792 C CA . GLY A 1 100 ? -4.452 3.351 16.153 1.00 89.00 100 GLY A CA 1
ATOM 793 C C . GLY A 1 100 ? -5.907 3.812 16.225 1.00 89.00 100 GLY A C 1
ATOM 794 O O . GLY A 1 100 ? -6.726 3.351 15.434 1.00 89.00 100 GLY A O 1
ATOM 795 N N . GLY A 1 101 ? -6.220 4.780 17.094 1.00 88.94 101 GLY A N 1
ATOM 796 C CA . GLY A 1 101 ? -7.560 5.374 17.192 1.00 88.94 101 GLY A CA 1
ATOM 797 C C . GLY A 1 101 ? -7.967 6.241 15.992 1.00 88.94 101 GLY A C 1
ATOM 798 O O . GLY A 1 101 ? -9.151 6.531 15.822 1.00 88.94 101 GLY A O 1
ATOM 799 N N . TYR A 1 102 ? -7.012 6.643 15.147 1.00 94.38 102 TYR A N 1
ATOM 800 C CA . TYR A 1 102 ? -7.258 7.504 13.988 1.00 94.38 102 TYR A CA 1
ATOM 801 C C . TYR A 1 102 ? -7.140 6.781 12.649 1.00 94.38 102 TYR A C 1
ATOM 803 O O . TYR A 1 102 ? -7.582 7.347 11.656 1.00 94.38 102 TYR A O 1
ATOM 811 N N . LEU A 1 103 ? -6.617 5.549 12.606 1.00 95.62 103 LEU A N 1
ATOM 812 C CA . LEU A 1 103 ? -6.389 4.809 11.358 1.00 95.62 103 LEU A CA 1
ATOM 813 C C . LEU A 1 103 ? -7.634 4.761 10.462 1.00 95.62 103 LEU A C 1
ATOM 815 O O . LEU A 1 103 ? -7.568 5.100 9.288 1.00 95.62 103 LEU A O 1
ATOM 819 N N . GLU A 1 104 ? -8.788 4.399 11.023 1.00 96.50 104 GLU A N 1
ATOM 820 C CA . GLU A 1 104 ? -10.041 4.320 10.260 1.00 96.50 104 GLU A CA 1
ATOM 821 C C . GLU A 1 104 ? -10.456 5.682 9.684 1.00 96.50 104 GLU A C 1
ATOM 823 O O . GLU A 1 104 ? -10.870 5.765 8.532 1.00 96.50 104 GLU A O 1
ATOM 828 N N . LYS A 1 105 ? -10.318 6.766 10.462 1.00 96.31 105 LYS A N 1
ATOM 829 C CA . LYS A 1 105 ? -10.627 8.126 9.988 1.00 96.31 105 LYS A CA 1
ATOM 830 C C . LYS A 1 105 ? -9.648 8.565 8.903 1.00 96.31 105 LYS A C 1
ATOM 832 O O . LYS A 1 105 ? -10.075 9.151 7.917 1.00 96.31 105 LYS A O 1
ATOM 837 N N . LEU A 1 106 ? -8.363 8.260 9.083 1.00 96.88 106 LEU A N 1
ATOM 838 C CA . LEU A 1 106 ? -7.302 8.555 8.127 1.00 96.88 106 LEU A CA 1
ATOM 839 C C . LEU A 1 106 ? -7.591 7.888 6.777 1.00 96.88 106 LEU A C 1
ATOM 841 O O . LEU A 1 106 ? -7.574 8.572 5.762 1.00 96.88 106 LEU A O 1
ATOM 845 N N . ILE A 1 107 ? -7.931 6.594 6.777 1.00 98.19 107 ILE A N 1
ATOM 846 C CA . ILE A 1 107 ? -8.277 5.842 5.560 1.00 98.19 107 ILE A CA 1
ATOM 847 C C . ILE A 1 107 ? -9.522 6.426 4.882 1.00 98.19 107 ILE A C 1
ATOM 849 O O . ILE A 1 107 ? -9.516 6.608 3.670 1.00 98.19 107 ILE A O 1
ATOM 853 N N . LEU A 1 108 ? -10.575 6.753 5.642 1.00 97.94 108 LEU A N 1
ATOM 854 C CA . LEU A 1 108 ? -11.800 7.337 5.079 1.00 97.94 108 LEU A CA 1
ATOM 855 C C . LEU A 1 108 ? -11.541 8.705 4.434 1.00 97.94 108 LEU A C 1
ATOM 857 O O . LEU A 1 108 ? -11.961 8.936 3.303 1.00 97.94 108 LEU A O 1
ATOM 861 N N . VAL A 1 109 ? -10.839 9.603 5.134 1.00 97.44 109 VAL A N 1
ATOM 862 C CA . VAL A 1 109 ? -10.501 10.938 4.613 1.00 97.44 109 VAL A CA 1
ATOM 863 C C . VAL A 1 109 ? -9.590 10.824 3.394 1.00 97.44 109 VAL A C 1
ATOM 865 O O . VAL A 1 109 ? -9.825 11.501 2.398 1.00 97.44 109 VAL A O 1
ATOM 868 N N . PHE A 1 110 ? -8.591 9.943 3.441 1.00 97.88 110 PHE A N 1
ATOM 869 C CA . PHE A 1 110 ? -7.694 9.697 2.317 1.00 97.88 110 PHE A CA 1
ATOM 870 C C . PHE A 1 110 ? -8.444 9.149 1.092 1.00 97.88 110 PHE A C 1
ATOM 872 O O . PHE A 1 110 ? -8.283 9.673 -0.007 1.00 97.88 110 PHE A O 1
ATOM 879 N N . GLY A 1 111 ? -9.328 8.165 1.285 1.00 98.12 111 GLY A N 1
ATOM 880 C CA . GLY A 1 111 ? -10.177 7.608 0.228 1.00 98.12 111 GLY A CA 1
ATOM 881 C C . GLY A 1 111 ? -11.085 8.643 -0.431 1.00 98.12 111 GLY A C 1
ATOM 882 O O . GLY A 1 111 ? -11.160 8.711 -1.657 1.00 98.12 111 GLY A O 1
ATOM 883 N N . LEU A 1 112 ? -11.728 9.491 0.376 1.00 98.19 112 LEU A N 1
ATOM 884 C CA . LEU A 1 112 ? -12.567 10.585 -0.115 1.00 98.19 112 LEU A CA 1
ATOM 885 C C . LEU A 1 112 ? -11.759 11.649 -0.862 1.00 98.19 112 LEU A C 1
ATOM 887 O O . LEU A 1 112 ? -12.190 12.096 -1.921 1.00 98.19 112 LEU A O 1
ATOM 891 N N . ALA A 1 113 ? -10.577 12.017 -0.357 1.00 97.69 113 ALA A N 1
ATOM 892 C CA . ALA A 1 113 ? -9.687 12.946 -1.046 1.00 97.69 113 ALA A CA 1
ATOM 893 C C . ALA A 1 113 ? -9.279 12.405 -2.426 1.00 97.69 113 ALA A C 1
ATOM 895 O O . ALA A 1 113 ? -9.325 13.138 -3.411 1.00 97.69 113 ALA A O 1
ATOM 896 N N . MET A 1 114 ? -8.948 11.114 -2.522 1.00 97.69 114 MET A N 1
ATOM 897 C CA . MET A 1 114 ? -8.603 10.484 -3.800 1.00 97.69 114 MET A CA 1
ATOM 898 C C . MET A 1 114 ? -9.794 10.343 -4.745 1.00 97.69 114 MET A C 1
ATOM 900 O O . MET A 1 114 ? -9.633 10.539 -5.944 1.00 97.69 114 MET A O 1
ATOM 904 N N . ALA A 1 115 ? -10.995 10.064 -4.232 1.00 97.81 115 ALA A N 1
ATOM 905 C CA . ALA A 1 115 ? -12.206 10.069 -5.050 1.00 97.81 115 ALA A CA 1
ATOM 906 C C . ALA A 1 115 ? -12.512 11.468 -5.606 1.00 97.81 115 ALA A C 1
ATOM 908 O O . ALA A 1 115 ? -12.853 11.600 -6.778 1.00 97.81 115 ALA A O 1
ATOM 909 N N . ALA A 1 116 ? -12.334 12.519 -4.800 1.00 97.44 116 ALA A N 1
ATOM 910 C CA . ALA A 1 116 ? -12.482 13.894 -5.264 1.00 97.44 116 ALA A CA 1
ATOM 911 C C . ALA A 1 116 ? -11.451 14.232 -6.353 1.00 97.44 116 ALA A C 1
ATOM 913 O O . ALA A 1 116 ? -11.824 14.765 -7.395 1.00 97.44 116 ALA A O 1
ATOM 914 N N . LEU A 1 117 ? -10.177 13.863 -6.164 1.00 96.25 117 LEU A N 1
ATOM 915 C CA . LEU A 1 117 ? -9.145 14.041 -7.192 1.00 96.25 117 LEU A CA 1
ATOM 916 C C . LEU A 1 117 ? -9.442 13.246 -8.468 1.00 96.25 117 LEU A C 1
ATOM 918 O O . LEU A 1 117 ? -9.213 13.767 -9.553 1.00 96.25 117 LEU A O 1
ATOM 922 N N . TYR A 1 118 ? -9.983 12.031 -8.356 1.00 96.06 118 TYR A N 1
ATOM 923 C CA . TYR A 1 118 ? -10.414 11.231 -9.504 1.00 96.06 118 TYR A CA 1
ATOM 924 C C . TYR A 1 118 ? -11.500 11.951 -10.315 1.00 96.06 118 TYR A C 1
ATOM 926 O O . TYR A 1 118 ? -11.378 12.082 -11.530 1.00 96.06 118 TYR A O 1
ATOM 934 N N . VAL A 1 119 ? -12.525 12.489 -9.646 1.00 96.19 119 VAL A N 1
ATOM 935 C CA . VAL A 1 119 ? -13.594 13.260 -10.304 1.00 96.19 119 VAL A CA 1
ATOM 936 C C . VAL A 1 119 ? -13.046 14.539 -10.940 1.00 96.19 119 VAL A C 1
ATOM 938 O O . VAL A 1 119 ? -13.353 14.828 -12.093 1.00 96.19 119 VAL A O 1
ATOM 941 N N . LEU A 1 120 ? -12.193 15.286 -10.232 1.00 95.56 120 LEU A N 1
ATOM 942 C CA . LEU A 1 120 ? -11.547 16.481 -10.786 1.00 95.56 120 LEU A CA 1
ATOM 943 C C . LEU A 1 120 ? -10.689 16.138 -12.009 1.00 95.56 120 LEU A C 1
ATOM 945 O O . LEU A 1 120 ? -10.730 16.848 -13.010 1.00 95.56 120 LEU A O 1
ATOM 949 N N . TRP A 1 121 ? -9.943 15.037 -11.959 1.00 94.62 121 TRP A N 1
ATOM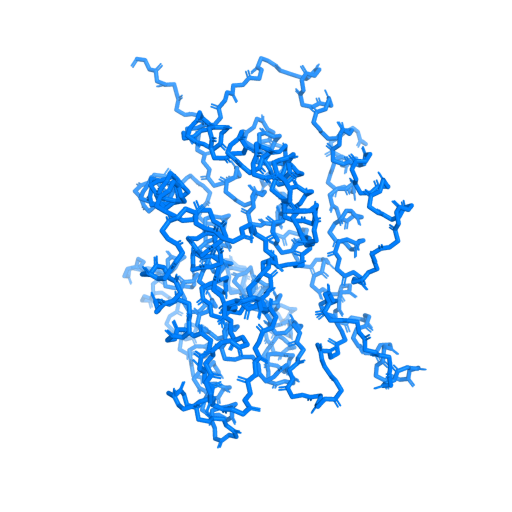 950 C CA . TRP A 1 121 ? -9.136 14.564 -13.078 1.00 94.62 121 TRP A CA 1
ATOM 951 C C . TRP A 1 121 ? -10.000 14.194 -14.294 1.00 94.62 121 TRP A C 1
ATOM 953 O O . TRP A 1 121 ? -9.652 14.587 -15.407 1.00 94.62 121 TRP A O 1
ATOM 963 N N . LEU A 1 122 ? -11.150 13.536 -14.093 1.00 93.25 122 LEU A N 1
ATOM 964 C CA . LEU A 1 122 ? -12.106 13.241 -15.169 1.00 93.25 122 LEU A CA 1
ATOM 965 C C . LEU A 1 122 ? -12.631 14.508 -15.861 1.00 93.25 122 LEU A C 1
ATOM 967 O O . LEU A 1 122 ? -12.820 14.496 -17.074 1.00 93.25 122 LEU A O 1
ATOM 971 N N . ILE A 1 123 ? -12.852 15.587 -15.103 1.00 95.25 123 ILE A N 1
ATOM 972 C CA . ILE A 1 123 ? -13.394 16.853 -15.620 1.00 95.25 123 ILE A CA 1
ATOM 973 C C . ILE A 1 123 ? -12.309 17.680 -16.321 1.00 95.25 123 ILE A C 1
ATOM 975 O O . ILE A 1 123 ? -12.512 18.154 -17.435 1.00 95.25 123 ILE A O 1
ATOM 979 N N . PHE A 1 124 ? -11.160 17.874 -15.670 1.00 94.81 124 PHE A N 1
ATOM 980 C CA . PHE A 1 124 ? -10.176 18.876 -16.088 1.00 94.81 124 PHE A CA 1
ATOM 981 C C . PHE A 1 124 ? -9.009 18.313 -16.896 1.00 94.81 124 PHE A C 1
ATOM 983 O O . PHE A 1 124 ? -8.340 19.061 -17.607 1.00 94.81 124 PHE A O 1
ATOM 990 N N . SER A 1 125 ? -8.673 17.028 -16.757 1.00 89.12 125 SER A N 1
ATOM 991 C CA . SER A 1 125 ? -7.452 16.474 -17.361 1.00 89.12 125 SER A CA 1
ATOM 992 C C . SER A 1 125 ? -7.533 14.971 -17.678 1.00 89.12 125 SER A C 1
ATOM 994 O O . SER A 1 125 ? -6.589 14.242 -17.367 1.00 89.12 125 SER A O 1
ATOM 996 N N . PRO A 1 126 ? -8.577 14.477 -18.374 1.00 83.94 126 PRO A N 1
ATOM 997 C CA . PRO A 1 126 ? -8.765 13.039 -18.628 1.00 83.94 126 PRO A CA 1
ATOM 998 C C . PRO A 1 126 ? -7.681 12.400 -19.526 1.00 83.94 126 PRO A C 1
ATOM 1000 O O . PRO A 1 126 ? -7.665 11.180 -19.737 1.00 83.94 126 PRO A O 1
ATOM 1003 N N . GLY A 1 127 ? -6.789 13.214 -20.103 1.00 83.25 127 GLY A N 1
ATOM 1004 C CA . GLY A 1 127 ? -5.620 12.783 -20.874 1.00 83.25 127 GLY A CA 1
ATOM 1005 C C . GLY A 1 127 ? -4.338 12.593 -20.054 1.00 83.25 127 GLY A C 1
ATOM 1006 O O . GLY A 1 127 ? -3.412 11.955 -20.545 1.00 83.25 127 GLY A O 1
ATOM 1007 N N . LEU A 1 128 ? -4.269 13.109 -18.821 1.00 87.00 128 LEU A N 1
ATOM 1008 C CA . LEU A 1 128 ? -3.082 12.984 -17.974 1.00 87.00 128 LEU A CA 1
ATOM 1009 C C . LEU A 1 128 ? -2.938 11.542 -17.470 1.00 87.00 128 LEU A C 1
ATOM 1011 O O . LEU A 1 128 ? -3.853 11.011 -16.840 1.00 87.00 128 LEU A O 1
ATOM 1015 N N . ILE A 1 129 ? -1.779 10.933 -17.721 1.00 85.44 129 ILE A N 1
ATOM 1016 C CA . ILE A 1 129 ? -1.438 9.565 -17.316 1.00 85.44 129 ILE A CA 1
ATOM 1017 C C . ILE A 1 129 ? -0.248 9.639 -16.366 1.00 85.44 129 ILE A C 1
ATOM 1019 O O . ILE A 1 129 ? 0.839 10.060 -16.760 1.00 85.44 129 ILE A O 1
ATOM 1023 N N . LEU A 1 130 ? -0.453 9.222 -15.119 1.00 89.06 130 LEU A N 1
ATOM 1024 C CA . LEU A 1 130 ? 0.591 9.111 -14.106 1.00 89.06 130 LEU A CA 1
ATOM 1025 C C . LEU A 1 130 ? 0.596 7.660 -13.597 1.00 89.06 130 LEU A C 1
ATOM 1027 O O . LEU A 1 130 ? -0.237 7.312 -12.759 1.00 89.06 130 LEU A O 1
ATOM 1031 N N . PRO A 1 131 ? 1.513 6.799 -14.087 1.00 85.00 131 PRO A N 1
ATOM 1032 C CA . PRO A 1 131 ? 1.479 5.357 -13.829 1.00 85.00 131 PRO A CA 1
ATOM 1033 C C . PRO A 1 131 ? 1.455 4.950 -12.352 1.00 85.00 131 PRO A C 1
ATOM 1035 O O . PRO A 1 131 ? 0.923 3.902 -12.012 1.00 85.00 131 PRO A O 1
ATOM 1038 N N . GLN A 1 132 ? 2.019 5.784 -11.476 1.00 88.69 132 GLN A N 1
ATOM 1039 C CA . GLN A 1 132 ? 2.107 5.549 -10.031 1.00 88.69 132 GLN A CA 1
ATOM 1040 C C . GLN A 1 132 ? 1.109 6.402 -9.223 1.00 88.69 132 GLN A C 1
ATOM 1042 O O . GLN A 1 132 ? 1.290 6.617 -8.024 1.00 88.69 132 GLN A O 1
ATOM 1047 N N . SER A 1 133 ? 0.068 6.937 -9.867 1.00 93.69 133 SER A N 1
ATOM 1048 C CA . SER A 1 133 ? -1.017 7.659 -9.195 1.00 93.69 133 SER A CA 1
ATOM 1049 C C . SER A 1 133 ? -2.167 6.725 -8.814 1.00 93.69 133 SER A C 1
ATOM 1051 O O . SER A 1 133 ? -2.473 5.772 -9.529 1.00 93.69 133 SER A O 1
ATOM 1053 N N . LEU A 1 134 ? -2.861 7.036 -7.713 1.00 94.25 134 LEU A N 1
ATOM 1054 C CA . LEU A 1 134 ? -4.083 6.320 -7.323 1.00 94.25 134 LEU A CA 1
ATOM 1055 C C . LEU A 1 134 ? -5.334 6.747 -8.091 1.00 94.25 134 LEU A C 1
ATOM 1057 O O . LEU A 1 134 ? -6.323 6.022 -8.066 1.00 94.25 134 LEU A O 1
ATOM 1061 N N . PHE A 1 135 ? -5.326 7.906 -8.747 1.00 92.88 135 PHE A N 1
ATOM 1062 C CA . PHE A 1 135 ? -6.538 8.496 -9.326 1.00 92.88 135 PHE A CA 1
ATOM 1063 C C . PHE A 1 135 ? -6.430 8.784 -10.830 1.00 92.88 135 PHE A C 1
ATOM 1065 O O . PHE A 1 135 ? -7.365 9.321 -11.412 1.00 92.88 135 PHE A O 1
ATOM 1072 N N . THR A 1 136 ? -5.326 8.424 -11.484 1.00 92.12 136 THR A N 1
ATOM 1073 C CA . THR A 1 136 ? -5.208 8.498 -12.950 1.00 92.12 136 THR A CA 1
ATOM 1074 C C . THR A 1 136 ? -5.046 7.105 -13.548 1.00 92.12 136 THR A C 1
ATOM 1076 O O . THR A 1 136 ? -4.728 6.152 -12.837 1.00 92.12 136 THR A O 1
ATOM 1079 N N . PHE A 1 137 ? -5.231 6.967 -14.862 1.00 89.19 137 PHE A N 1
ATOM 1080 C CA . PHE A 1 137 ? -4.916 5.709 -15.544 1.00 89.19 137 PHE A CA 1
ATOM 1081 C C . PHE A 1 137 ? -3.422 5.382 -15.475 1.00 89.19 137 PHE A C 1
ATOM 1083 O O . PHE A 1 137 ? -2.580 6.280 -15.532 1.00 89.19 137 PHE A O 1
ATOM 1090 N N . SER A 1 138 ? -3.107 4.087 -15.386 1.00 84.06 138 SER A N 1
ATOM 1091 C CA . SER A 1 138 ? -1.726 3.611 -15.278 1.00 84.06 138 SER A CA 1
ATOM 1092 C C . SER A 1 138 ? -0.988 3.568 -16.621 1.00 84.06 138 SER A C 1
ATOM 1094 O O . SER A 1 138 ? 0.240 3.524 -16.663 1.00 84.06 138 SER A O 1
ATOM 1096 N N . SER A 1 139 ? -1.728 3.587 -17.735 1.00 84.00 139 SER A N 1
ATOM 1097 C CA . SER A 1 139 ? -1.177 3.525 -19.089 1.00 84.00 139 SER A CA 1
ATOM 1098 C C . SER A 1 139 ? -2.062 4.239 -20.113 1.00 84.00 139 SER A C 1
ATOM 1100 O O . SER A 1 139 ? -3.245 4.496 -19.873 1.00 84.00 139 SER A O 1
ATOM 1102 N N . ALA A 1 140 ? -1.499 4.496 -21.297 1.00 80.00 140 ALA A N 1
ATOM 1103 C CA . ALA A 1 140 ? -2.217 5.068 -22.438 1.00 80.00 140 ALA A CA 1
ATOM 1104 C C . ALA A 1 140 ? -3.380 4.200 -22.937 1.00 80.00 140 ALA A C 1
ATOM 1106 O O . ALA A 1 140 ? -4.336 4.732 -23.493 1.00 80.00 140 ALA A O 1
ATOM 1107 N N . PHE A 1 141 ? -3.350 2.891 -22.668 1.00 78.00 141 PHE A N 1
ATOM 1108 C CA . PHE A 1 141 ? -4.448 1.981 -22.996 1.00 78.00 141 PHE A CA 1
ATOM 1109 C C . PHE A 1 141 ? -5.689 2.191 -22.120 1.00 78.00 141 PHE A C 1
ATOM 1111 O O . PHE A 1 141 ? -6.723 1.592 -22.397 1.00 78.00 141 PHE A O 1
ATOM 1118 N N . LYS A 1 142 ? -5.593 3.003 -21.051 1.00 79.00 142 LYS A N 1
ATOM 1119 C CA . LYS A 1 142 ? -6.696 3.349 -20.132 1.00 79.00 142 LYS A CA 1
ATOM 1120 C C . LYS A 1 142 ? -7.498 2.136 -19.646 1.00 79.00 142 LYS A C 1
ATOM 1122 O O . LYS A 1 142 ? -8.691 2.208 -19.376 1.00 79.00 142 LYS A O 1
ATOM 1127 N N . ASN A 1 143 ? -6.821 1.002 -19.519 1.00 79.06 143 ASN A N 1
ATOM 1128 C CA . ASN A 1 143 ? -7.435 -0.278 -19.194 1.00 79.06 143 ASN A CA 1
ATOM 1129 C C . ASN A 1 143 ? -7.495 -0.538 -17.682 1.00 79.06 143 ASN A C 1
ATOM 1131 O O . ASN A 1 143 ? -8.068 -1.549 -17.265 1.00 79.06 143 ASN A O 1
ATOM 1135 N N . HIS A 1 144 ? -6.860 0.312 -16.870 1.00 85.06 144 HIS A N 1
ATOM 1136 C CA . HIS A 1 144 ? -6.777 0.163 -15.424 1.00 85.06 144 HIS A CA 1
ATOM 1137 C C . HIS A 1 144 ? -6.327 1.465 -14.744 1.00 85.06 144 HIS A C 1
ATOM 1139 O O . HIS A 1 144 ? -5.397 2.133 -15.202 1.00 85.06 144 HIS A O 1
ATOM 1145 N N . ASN A 1 145 ? -6.987 1.819 -13.646 1.00 91.62 145 ASN A N 1
ATOM 1146 C CA . ASN A 1 145 ? -6.520 2.817 -12.687 1.00 91.62 145 ASN A CA 1
ATOM 1147 C C . ASN A 1 145 ? -6.578 2.202 -11.279 1.00 91.62 145 ASN A C 1
ATOM 1149 O O . ASN A 1 145 ? -7.249 1.191 -11.070 1.00 91.62 145 ASN A O 1
ATOM 1153 N N . HIS A 1 146 ? -5.903 2.825 -10.317 1.00 95.19 146 HIS A N 1
ATOM 1154 C CA . HIS A 1 146 ? -5.713 2.241 -8.987 1.00 95.19 146 HIS A CA 1
ATOM 1155 C C . HIS A 1 146 ? -6.717 2.736 -7.927 1.00 95.19 146 HIS A C 1
ATOM 1157 O O . HIS A 1 146 ? -6.560 2.447 -6.736 1.00 95.19 146 HIS A O 1
ATOM 1163 N N . ILE A 1 147 ? -7.779 3.460 -8.323 1.00 96.75 147 ILE A N 1
ATOM 1164 C CA . ILE A 1 147 ? -8.736 4.024 -7.352 1.00 96.75 147 ILE A CA 1
ATOM 1165 C C . ILE A 1 147 ? -9.514 2.912 -6.653 1.00 96.75 147 ILE A C 1
ATOM 1167 O O . ILE A 1 147 ? -9.753 2.977 -5.450 1.00 96.75 147 ILE A O 1
ATOM 1171 N N . GLY A 1 148 ? -9.848 1.847 -7.386 1.00 95.94 148 GLY A N 1
ATOM 1172 C CA . GLY A 1 148 ? -10.521 0.682 -6.824 1.00 95.94 148 GLY A CA 1
ATOM 1173 C C . GLY A 1 148 ? -9.647 -0.068 -5.825 1.00 95.94 148 GLY A C 1
ATOM 1174 O O . GLY A 1 148 ? -10.168 -0.542 -4.823 1.00 95.94 148 GLY A O 1
ATOM 1175 N N . ASP A 1 149 ? -8.330 -0.130 -6.044 1.00 96.81 149 ASP A N 1
ATOM 1176 C CA . ASP A 1 149 ? -7.389 -0.781 -5.123 1.00 96.81 149 ASP A CA 1
ATOM 1177 C C . ASP A 1 149 ? -7.333 -0.061 -3.773 1.00 96.81 149 ASP A C 1
ATOM 1179 O O . ASP A 1 149 ? -7.362 -0.705 -2.723 1.00 96.81 149 ASP A O 1
ATOM 1183 N N . LEU A 1 150 ? -7.357 1.277 -3.779 1.00 97.94 150 LEU A N 1
ATOM 1184 C CA . LEU A 1 150 ? -7.530 2.061 -2.556 1.00 97.94 150 LEU A CA 1
ATOM 1185 C C . LEU A 1 150 ? -8.919 1.843 -1.943 1.00 97.94 150 LEU A C 1
ATOM 1187 O O . LEU A 1 150 ? -9.046 1.643 -0.733 1.00 97.94 150 LEU A O 1
ATOM 1191 N N . TRP A 1 151 ? -9.975 1.886 -2.757 1.00 97.88 151 TRP A N 1
ATOM 1192 C CA . TRP A 1 151 ? -11.346 1.783 -2.260 1.00 97.88 151 TRP A CA 1
ATOM 1193 C C . TRP A 1 151 ? -11.705 0.396 -1.731 1.00 97.88 151 TRP A C 1
ATOM 1195 O O . TRP A 1 151 ? -12.545 0.310 -0.840 1.00 97.88 151 TRP A O 1
ATOM 1205 N N . ALA A 1 152 ? -10.999 -0.660 -2.134 1.00 97.50 152 ALA A N 1
ATOM 1206 C CA . ALA A 1 152 ? -11.046 -1.952 -1.458 1.00 97.50 152 ALA A CA 1
ATOM 1207 C C . ALA A 1 152 ? -10.674 -1.817 0.030 1.00 97.50 152 ALA A C 1
ATOM 1209 O O . ALA A 1 152 ? -11.352 -2.356 0.902 1.00 97.50 152 ALA A O 1
ATOM 1210 N N . ILE A 1 153 ? -9.648 -1.023 0.346 1.00 98.19 153 ILE A N 1
ATOM 1211 C CA . ILE A 1 153 ? -9.214 -0.761 1.724 1.00 98.19 153 ILE A CA 1
ATOM 1212 C C . ILE A 1 153 ? -10.200 0.146 2.465 1.00 98.19 153 ILE A C 1
ATOM 1214 O O . ILE A 1 153 ? -10.527 -0.104 3.628 1.00 98.19 153 ILE A O 1
ATOM 1218 N N . VAL A 1 154 ? -10.720 1.174 1.792 1.00 98.31 154 VAL A N 1
ATOM 1219 C CA . VAL A 1 154 ? -11.766 2.050 2.346 1.00 98.31 154 VAL A CA 1
ATOM 1220 C C . VAL A 1 154 ? -13.012 1.235 2.692 1.00 98.31 154 VAL A C 1
ATOM 1222 O O . VAL A 1 154 ? -13.561 1.386 3.784 1.00 98.31 154 VAL A O 1
ATOM 1225 N N . LEU A 1 155 ? -13.418 0.312 1.817 1.00 97.88 155 LEU A N 1
ATOM 1226 C CA . LEU A 1 155 ? -14.571 -0.555 2.024 1.00 97.88 155 LEU A CA 1
ATOM 1227 C C . LEU A 1 155 ? -14.397 -1.502 3.212 1.00 97.88 155 LEU A C 1
ATOM 1229 O O . LEU A 1 155 ? -15.386 -1.772 3.885 1.00 97.88 155 LEU A O 1
ATOM 1233 N N . LEU A 1 156 ? -13.182 -1.949 3.552 1.00 97.25 156 LEU A N 1
ATOM 1234 C CA . LEU A 1 156 ? -12.954 -2.702 4.798 1.00 97.25 156 LEU A CA 1
ATOM 1235 C C . LEU A 1 156 ? -13.328 -1.869 6.032 1.00 97.25 156 LEU A C 1
ATOM 1237 O O . LEU A 1 156 ? -13.982 -2.360 6.958 1.00 97.25 156 LEU A O 1
ATOM 1241 N N . VAL A 1 157 ? -12.945 -0.589 6.040 1.00 97.56 157 VAL A N 1
ATOM 1242 C CA . VAL A 1 157 ? -13.292 0.341 7.122 1.00 97.56 157 VAL A CA 1
ATOM 1243 C C . VAL A 1 157 ? -14.791 0.639 7.121 1.00 97.56 157 VAL A C 1
ATOM 1245 O O . VAL A 1 157 ? -15.422 0.589 8.178 1.00 97.56 157 VAL A O 1
ATOM 1248 N N . VAL A 1 158 ? -15.382 0.902 5.952 1.00 97.44 158 VAL A N 1
ATOM 1249 C CA . VAL A 1 158 ? -16.824 1.152 5.804 1.00 97.44 158 VAL A CA 1
ATOM 1250 C C . VAL A 1 158 ? -17.638 -0.054 6.268 1.00 97.44 158 VAL A C 1
ATOM 1252 O O . VAL A 1 158 ? -18.550 0.117 7.071 1.00 97.44 158 VAL A O 1
ATOM 1255 N N . ALA A 1 159 ? -17.271 -1.270 5.862 1.00 94.31 159 ALA A N 1
ATOM 1256 C CA . ALA A 1 159 ? -17.927 -2.502 6.285 1.00 94.31 159 ALA A CA 1
ATOM 1257 C C . ALA A 1 159 ? -17.877 -2.662 7.809 1.00 94.31 159 ALA A C 1
ATOM 1259 O O . ALA A 1 159 ? -18.898 -2.929 8.442 1.00 94.31 159 ALA A O 1
ATOM 1260 N N . ARG A 1 160 ? -16.714 -2.410 8.432 1.00 93.88 160 ARG A N 1
ATOM 1261 C CA . ARG A 1 160 ? -16.596 -2.420 9.898 1.00 93.88 160 ARG A CA 1
ATOM 1262 C C . ARG A 1 160 ? -17.544 -1.414 10.549 1.00 93.88 160 ARG A C 1
ATOM 1264 O O . ARG A 1 160 ? -18.166 -1.725 11.564 1.00 93.88 160 ARG A O 1
ATOM 1271 N N . LYS A 1 161 ? -17.624 -0.195 10.009 1.00 95.06 161 LYS A N 1
ATOM 1272 C CA . LYS A 1 161 ? -18.481 0.870 10.547 1.00 95.06 161 LYS A CA 1
ATOM 1273 C C . LYS A 1 161 ? -19.966 0.579 10.358 1.00 95.06 161 LYS A C 1
ATOM 1275 O O . LYS A 1 161 ? -20.721 0.810 11.298 1.00 95.06 161 LYS A O 1
ATOM 1280 N N . LEU A 1 162 ? -20.360 0.025 9.212 1.00 93.69 162 LEU A N 1
ATOM 1281 C CA . LEU A 1 162 ? -21.723 -0.437 8.952 1.00 93.69 162 LEU A CA 1
ATOM 1282 C C . LEU A 1 162 ? -22.161 -1.459 9.992 1.00 93.69 162 LEU A C 1
ATOM 1284 O O . LEU A 1 162 ? -23.227 -1.303 10.575 1.00 93.69 162 LEU A O 1
ATOM 1288 N N . VAL A 1 163 ? -21.312 -2.443 10.290 1.00 89.75 163 VAL A N 1
ATOM 1289 C CA . VAL A 1 163 ? -21.630 -3.439 11.316 1.00 89.75 163 VAL A CA 1
ATOM 1290 C C . VAL A 1 163 ? -21.673 -2.826 12.720 1.00 89.75 163 VAL A C 1
ATOM 1292 O O . VAL A 1 163 ? -22.566 -3.126 13.504 1.00 89.75 163 VAL A O 1
ATOM 1295 N N . ALA A 1 164 ? -20.702 -1.980 13.069 1.00 89.44 164 ALA A N 1
ATOM 1296 C CA . ALA A 1 164 ? -20.571 -1.483 14.439 1.00 89.44 164 ALA A CA 1
ATOM 1297 C C . ALA A 1 164 ? -21.574 -0.378 14.808 1.00 89.44 164 ALA A C 1
ATOM 1299 O O . ALA A 1 164 ? -21.910 -0.236 15.980 1.00 89.44 164 ALA A O 1
ATOM 1300 N N . LYS A 1 165 ? -21.969 0.461 13.846 1.00 89.12 165 LYS A N 1
ATOM 1301 C CA . LYS A 1 165 ? -22.796 1.654 14.090 1.00 89.12 165 LYS A CA 1
ATOM 1302 C C . LYS A 1 165 ? -24.011 1.762 13.174 1.00 89.12 165 LYS A C 1
ATOM 1304 O O . LYS A 1 165 ? -24.945 2.476 13.521 1.00 89.12 165 LYS A O 1
ATOM 1309 N N . GLY A 1 166 ? -23.989 1.117 12.009 1.00 86.38 166 GLY A N 1
ATOM 1310 C CA . GLY A 1 166 ? -24.950 1.390 10.943 1.00 86.38 166 GLY A CA 1
ATOM 1311 C C . GLY A 1 166 ? -24.912 2.851 10.479 1.00 86.38 166 GLY A C 1
ATOM 1312 O O . GLY A 1 166 ? -23.970 3.592 10.765 1.00 86.38 166 GLY A O 1
ATOM 1313 N N . GLY A 1 167 ? -25.954 3.268 9.759 1.00 92.69 167 GLY A N 1
ATOM 1314 C CA . GLY A 1 167 ? -26.168 4.657 9.346 1.00 92.69 167 GLY A CA 1
ATOM 1315 C C . GLY A 1 167 ? -26.041 4.889 7.841 1.00 92.69 167 GLY A C 1
ATOM 1316 O O . GLY A 1 167 ? -25.195 4.300 7.165 1.00 92.69 167 GLY A O 1
ATOM 1317 N N . LEU A 1 168 ? -26.883 5.790 7.328 1.00 95.06 168 LEU A N 1
ATOM 1318 C CA . LEU A 1 168 ? -26.993 6.101 5.900 1.00 95.06 168 LEU A CA 1
ATOM 1319 C C . LEU A 1 168 ? -25.658 6.546 5.289 1.00 95.06 168 LEU A C 1
ATOM 1321 O O . LEU A 1 168 ? -25.311 6.119 4.195 1.00 95.06 168 LEU A O 1
ATOM 1325 N N . TYR A 1 169 ? -24.868 7.336 6.023 1.00 96.19 169 TYR A N 1
ATOM 1326 C CA . TYR A 1 169 ? -23.558 7.804 5.566 1.00 96.19 169 TYR A CA 1
ATOM 1327 C C . TYR A 1 169 ? -22.630 6.657 5.132 1.00 96.19 169 TYR A C 1
ATOM 1329 O O . TYR A 1 169 ? -22.025 6.719 4.065 1.00 96.19 169 TYR A O 1
ATOM 1337 N N . TYR A 1 170 ? -22.535 5.582 5.920 1.00 96.06 170 TYR A N 1
ATOM 1338 C CA . TYR A 1 170 ? -21.664 4.459 5.569 1.00 96.06 170 TYR A CA 1
ATOM 1339 C C . TYR A 1 170 ? -22.240 3.606 4.434 1.00 96.06 170 TYR A C 1
ATOM 1341 O O . TYR A 1 170 ? -21.471 3.022 3.676 1.00 96.06 170 TYR A O 1
ATOM 1349 N N . TRP A 1 171 ? -23.564 3.574 4.265 1.00 95.50 171 TRP A N 1
ATOM 1350 C CA . TRP A 1 171 ? -24.191 2.952 3.098 1.00 95.50 171 TRP A CA 1
ATOM 1351 C C . TRP A 1 171 ? -23.875 3.719 1.814 1.00 95.50 171 TRP A C 1
ATOM 1353 O O . TRP A 1 171 ? -23.482 3.106 0.825 1.00 95.50 171 TRP A O 1
ATOM 1363 N N . LEU A 1 172 ? -23.948 5.052 1.844 1.00 97.12 172 LEU A N 1
ATOM 1364 C CA . LEU A 1 172 ? -23.558 5.897 0.713 1.00 97.12 172 LEU A CA 1
ATOM 1365 C C . LEU A 1 172 ? -22.080 5.704 0.351 1.00 97.12 172 LEU A C 1
ATOM 1367 O O . LEU A 1 172 ? -21.749 5.563 -0.823 1.00 97.12 172 LEU A O 1
ATOM 1371 N N . LEU A 1 173 ? -21.196 5.616 1.352 1.00 97.69 173 LEU A N 1
ATOM 1372 C CA . LEU A 1 173 ? -19.788 5.290 1.117 1.00 97.69 173 LEU A CA 1
ATOM 1373 C C . LEU A 1 173 ? -19.590 3.883 0.544 1.00 97.69 173 LEU A C 1
ATOM 1375 O O . LEU A 1 173 ? -18.698 3.694 -0.278 1.00 97.69 173 LEU A O 1
ATOM 1379 N N . ALA A 1 174 ? -20.393 2.900 0.958 1.00 96.69 174 ALA A N 1
ATOM 1380 C CA . ALA A 1 174 ? -20.320 1.554 0.398 1.00 96.69 174 ALA A CA 1
ATOM 1381 C C . ALA A 1 174 ? -20.704 1.555 -1.088 1.00 96.69 174 ALA A C 1
ATOM 1383 O O . ALA A 1 174 ? -19.972 1.002 -1.906 1.00 96.69 174 ALA A O 1
ATOM 1384 N N . VAL A 1 175 ? -21.796 2.238 -1.447 1.00 96.44 175 VAL A N 1
ATOM 1385 C CA . VAL A 1 175 ? -22.230 2.401 -2.844 1.00 96.44 175 VAL A CA 1
ATOM 1386 C C . VAL A 1 175 ? -21.164 3.126 -3.665 1.00 96.44 175 VAL A C 1
ATOM 1388 O O . VAL A 1 175 ? -20.769 2.631 -4.719 1.00 96.44 175 VAL A O 1
ATOM 1391 N N . LEU A 1 176 ? -20.636 4.248 -3.164 1.00 97.38 176 LEU A N 1
ATOM 1392 C CA . LEU A 1 176 ? -19.552 4.982 -3.821 1.00 97.38 176 LEU A CA 1
ATOM 1393 C C . LEU A 1 176 ? -18.317 4.096 -4.038 1.00 97.38 176 LEU A C 1
ATOM 1395 O O . LEU A 1 176 ? -17.740 4.097 -5.123 1.00 97.38 176 LEU A O 1
ATOM 1399 N N . GLY A 1 177 ? -17.935 3.302 -3.037 1.00 96.56 177 GLY A N 1
ATOM 1400 C CA . GLY A 1 177 ? -16.808 2.383 -3.149 1.00 96.56 177 GLY A CA 1
ATOM 1401 C C . GLY A 1 177 ? -17.011 1.302 -4.203 1.00 96.56 177 GLY A C 1
ATOM 1402 O O . GLY A 1 177 ? -16.094 1.043 -4.977 1.00 96.56 177 GLY A O 1
ATOM 1403 N N . LEU A 1 178 ? -18.209 0.718 -4.289 1.00 95.31 178 LEU A N 1
ATOM 1404 C CA . LEU A 1 178 ? -18.539 -0.257 -5.333 1.00 95.31 178 LEU A CA 1
ATOM 1405 C C . LEU A 1 178 ? -18.485 0.369 -6.735 1.00 95.31 178 LEU A C 1
ATOM 1407 O O . LEU A 1 178 ? -17.934 -0.244 -7.648 1.00 95.31 178 LEU A O 1
ATOM 1411 N N . ILE A 1 179 ? -18.980 1.603 -6.896 1.00 95.44 179 ILE A N 1
ATOM 1412 C CA . ILE A 1 179 ? -18.886 2.351 -8.160 1.00 95.44 179 ILE A CA 1
ATOM 1413 C C . ILE A 1 179 ? -17.418 2.575 -8.542 1.00 95.44 179 ILE A C 1
ATOM 1415 O O . ILE A 1 179 ? -17.023 2.280 -9.667 1.00 95.44 179 ILE A O 1
ATOM 1419 N N . LEU A 1 180 ? -16.585 3.051 -7.616 1.00 96.19 180 LEU A N 1
ATOM 1420 C CA . LEU A 1 180 ? -15.171 3.322 -7.893 1.00 96.19 180 LEU A CA 1
ATOM 1421 C C . LEU A 1 180 ? -14.361 2.046 -8.160 1.00 96.19 180 LEU A C 1
ATOM 1423 O O . LEU A 1 180 ? -13.479 2.056 -9.016 1.00 96.19 180 LEU A O 1
ATOM 1427 N N . MET A 1 181 ? -14.679 0.934 -7.491 1.00 93.81 181 MET A N 1
ATOM 1428 C CA . MET A 1 181 ? -14.098 -0.374 -7.814 1.00 93.81 181 MET A CA 1
ATOM 1429 C C . MET A 1 181 ? -14.493 -0.861 -9.209 1.00 93.81 181 MET A C 1
ATOM 1431 O O . MET A 1 181 ? -13.665 -1.434 -9.910 1.00 93.81 181 MET A O 1
ATOM 1435 N N . TYR A 1 182 ? -15.739 -0.633 -9.628 1.00 91.69 182 TYR A N 1
ATOM 1436 C CA . TYR A 1 182 ? -16.174 -0.962 -10.982 1.00 91.69 182 TYR A CA 1
ATOM 1437 C C . TYR A 1 182 ? -15.424 -0.124 -12.030 1.00 91.69 182 TYR A C 1
ATOM 1439 O O . TYR A 1 182 ? -14.833 -0.679 -12.957 1.00 91.69 182 TYR A O 1
ATOM 1447 N N . LEU A 1 183 ? -15.368 1.199 -11.838 1.00 91.94 183 LEU A N 1
ATOM 1448 C CA . LEU A 1 183 ? -14.705 2.139 -12.753 1.00 91.94 183 LEU A CA 1
ATOM 1449 C C . LEU A 1 183 ? -13.180 1.959 -12.841 1.00 91.94 183 LEU A C 1
ATOM 1451 O O . LEU A 1 183 ? -12.552 2.443 -13.784 1.00 91.94 183 LEU A O 1
ATOM 1455 N N . SER A 1 184 ? -12.559 1.283 -11.872 1.00 92.25 184 SER A N 1
ATOM 1456 C CA . SER A 1 184 ? -11.115 1.029 -11.885 1.00 92.25 184 SER A CA 1
ATOM 1457 C C . SER A 1 184 ? -10.697 -0.140 -12.778 1.00 92.25 184 SER A C 1
ATOM 1459 O O . SER A 1 184 ? -9.518 -0.268 -13.131 1.00 92.25 184 SER A O 1
ATOM 1461 N N . PHE A 1 185 ? -11.646 -1.020 -13.121 1.00 88.19 185 PHE A N 1
ATOM 1462 C CA . PHE A 1 185 ? -11.392 -2.302 -13.781 1.00 88.19 185 PHE A CA 1
ATOM 1463 C C . PHE A 1 185 ? -10.331 -3.164 -13.064 1.00 88.19 185 PHE A C 1
ATOM 1465 O O . PHE A 1 185 ? -9.613 -3.948 -13.706 1.00 88.19 185 PHE A O 1
ATOM 1472 N N . SER A 1 186 ? -10.209 -3.004 -11.739 1.00 90.06 186 SER A N 1
ATOM 1473 C CA . SER A 1 186 ? -9.240 -3.711 -10.898 1.00 90.06 186 SER A CA 1
ATOM 1474 C C . SER A 1 186 ? -9.822 -5.001 -10.317 1.00 90.06 186 SER A C 1
ATOM 1476 O O . SER A 1 186 ? -10.631 -4.993 -9.388 1.00 90.06 186 SER A O 1
ATOM 1478 N N . ARG A 1 187 ? -9.359 -6.146 -10.830 1.00 88.69 187 ARG A N 1
ATOM 1479 C CA . ARG A 1 187 ? -9.677 -7.468 -10.255 1.00 88.69 187 ARG A CA 1
ATOM 1480 C C . ARG A 1 187 ? -8.943 -7.692 -8.927 1.00 88.69 187 ARG A C 1
ATOM 1482 O O . ARG A 1 187 ? -9.476 -8.331 -8.025 1.00 88.69 187 ARG A O 1
ATOM 1489 N N . SER A 1 188 ? -7.737 -7.144 -8.801 1.00 91.75 188 SER A N 1
ATOM 1490 C CA . SER A 1 188 ? -6.895 -7.151 -7.596 1.00 91.75 188 SER A CA 1
ATOM 1491 C C . SER A 1 188 ? -7.593 -6.464 -6.423 1.00 91.75 188 SER A C 1
ATOM 1493 O O . SER A 1 188 ? -7.522 -6.969 -5.303 1.00 91.75 188 SER A O 1
ATOM 1495 N N . ALA A 1 189 ? -8.333 -5.379 -6.668 1.00 94.50 189 ALA A N 1
ATOM 1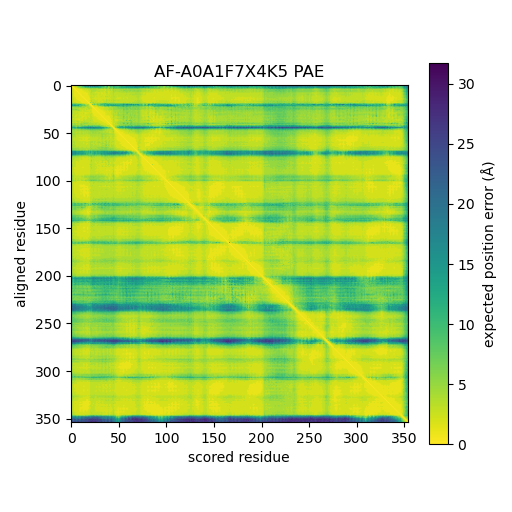496 C CA . ALA A 1 189 ? -9.137 -4.698 -5.655 1.00 94.50 189 ALA A CA 1
ATOM 1497 C C . ALA A 1 189 ? -10.205 -5.611 -5.025 1.00 94.50 189 ALA A C 1
ATOM 1499 O O . ALA A 1 189 ? -10.372 -5.632 -3.805 1.00 94.50 189 ALA A O 1
ATOM 1500 N N . VAL A 1 190 ? -10.905 -6.406 -5.841 1.00 92.75 190 VAL A N 1
ATOM 1501 C CA . VAL A 1 190 ? -11.933 -7.353 -5.371 1.00 92.75 190 VAL A CA 1
ATOM 1502 C C . VAL A 1 190 ? -11.314 -8.402 -4.451 1.00 92.75 190 VAL A C 1
ATOM 1504 O O . VAL A 1 190 ? -11.774 -8.591 -3.324 1.00 92.75 190 VAL A O 1
ATOM 1507 N N . VAL A 1 191 ? -10.247 -9.060 -4.908 1.00 92.19 191 VAL A N 1
ATOM 1508 C CA . VAL A 1 191 ? -9.584 -10.123 -4.137 1.00 92.19 191 VAL A CA 1
ATOM 1509 C C . VAL A 1 191 ? -8.977 -9.558 -2.845 1.00 92.19 191 VAL A C 1
ATOM 1511 O O . VAL A 1 191 ? -9.095 -10.178 -1.788 1.00 92.19 191 VAL A O 1
ATOM 1514 N N . ALA A 1 192 ? -8.408 -8.350 -2.901 1.00 96.25 192 ALA A N 1
ATOM 1515 C CA . ALA A 1 192 ? -7.882 -7.634 -1.741 1.00 96.25 192 ALA A CA 1
ATOM 1516 C C . ALA A 1 192 ? -8.958 -7.339 -0.686 1.00 96.25 192 ALA A C 1
ATOM 1518 O O . ALA A 1 192 ? -8.750 -7.625 0.498 1.00 96.25 192 ALA A O 1
ATOM 1519 N N . PHE A 1 193 ? -10.122 -6.817 -1.097 1.00 96.25 193 PHE A N 1
ATOM 1520 C CA . PHE A 1 193 ? -11.240 -6.614 -0.175 1.00 96.25 193 PHE A CA 1
ATOM 1521 C C . PHE A 1 193 ? -11.685 -7.941 0.440 1.00 96.25 193 PHE A C 1
ATOM 1523 O O . PHE A 1 193 ? -11.829 -8.021 1.657 1.00 96.25 193 PHE A O 1
ATOM 1530 N N . LEU A 1 194 ? -11.891 -8.985 -0.371 1.00 93.69 194 LEU A N 1
ATOM 1531 C CA . LEU A 1 194 ? -12.393 -10.268 0.125 1.00 93.69 194 LEU A CA 1
ATOM 1532 C C . LEU A 1 194 ? -11.447 -10.876 1.162 1.00 93.69 194 LEU A C 1
ATOM 1534 O O . LEU A 1 194 ? -11.906 -11.288 2.223 1.00 93.69 194 LEU A O 1
ATOM 1538 N N . ALA A 1 195 ? -10.137 -10.864 0.912 1.00 94.50 195 ALA A N 1
ATOM 1539 C CA . ALA A 1 195 ? -9.153 -11.359 1.871 1.00 94.50 195 ALA A CA 1
ATOM 1540 C C . ALA A 1 195 ? -9.206 -10.593 3.205 1.00 94.50 195 ALA A C 1
ATOM 1542 O O . ALA A 1 195 ? -9.267 -11.202 4.277 1.00 94.50 195 ALA A O 1
ATOM 1543 N N . GLY A 1 196 ? -9.247 -9.257 3.150 1.00 95.56 196 GLY A N 1
ATOM 1544 C CA . GLY A 1 196 ? -9.371 -8.426 4.348 1.00 95.56 196 GLY A CA 1
ATOM 1545 C C . GLY A 1 196 ? -10.700 -8.636 5.082 1.00 95.56 196 GLY A C 1
ATOM 1546 O O . GLY A 1 196 ? -10.718 -8.713 6.310 1.00 95.56 196 GLY A O 1
ATOM 1547 N N . ALA A 1 197 ? -11.809 -8.769 4.351 1.00 92.81 197 ALA A N 1
ATOM 1548 C CA . ALA A 1 197 ? -13.147 -8.947 4.904 1.00 92.81 197 ALA A CA 1
ATOM 1549 C C . ALA A 1 197 ? -13.318 -10.329 5.546 1.00 92.81 197 ALA A C 1
ATOM 1551 O O . ALA A 1 197 ? -13.862 -10.417 6.646 1.00 92.81 197 ALA A O 1
ATOM 1552 N N . ILE A 1 198 ? -12.804 -11.388 4.910 1.00 90.88 198 ILE A N 1
ATOM 1553 C CA . ILE A 1 198 ? -12.774 -12.745 5.472 1.00 90.88 198 ILE A CA 1
ATOM 1554 C C . ILE A 1 198 ? -11.991 -12.744 6.781 1.00 90.88 198 ILE A C 1
ATOM 1556 O O . ILE A 1 198 ? -12.476 -13.275 7.773 1.00 90.88 198 ILE A O 1
ATOM 1560 N N . TYR A 1 199 ? -10.823 -12.103 6.833 1.00 92.25 199 TYR A N 1
ATOM 1561 C CA . TYR A 1 199 ? -10.080 -12.003 8.088 1.00 92.25 199 TYR A CA 1
ATOM 1562 C C . TYR A 1 199 ? -10.846 -11.204 9.156 1.00 92.25 199 TYR A C 1
ATOM 1564 O O . TYR A 1 199 ? -10.941 -11.614 10.313 1.00 92.25 199 TYR A O 1
ATOM 1572 N N . LEU A 1 200 ? -11.403 -10.050 8.778 1.00 91.00 200 LEU A N 1
ATOM 1573 C CA . LEU A 1 200 ? -12.066 -9.143 9.712 1.00 91.00 200 LEU A CA 1
ATOM 1574 C C . LEU A 1 200 ? -13.342 -9.748 10.311 1.00 91.00 200 LEU A C 1
ATOM 1576 O O . LEU A 1 200 ? -13.625 -9.534 11.493 1.00 91.00 200 LEU A O 1
ATOM 1580 N N . PHE A 1 201 ? -14.095 -10.490 9.499 1.00 88.12 201 PHE A N 1
ATOM 1581 C CA . PHE A 1 201 ? -15.416 -11.002 9.841 1.00 88.12 201 PHE A CA 1
ATOM 1582 C C . PHE A 1 201 ? -15.483 -12.515 10.000 1.00 88.12 201 PHE A C 1
ATOM 1584 O O . PHE A 1 201 ? -16.514 -12.992 10.442 1.00 88.12 201 PHE A O 1
ATOM 1591 N N . GLY A 1 202 ? -14.415 -13.270 9.741 1.00 82.12 202 GLY A N 1
ATOM 1592 C CA . GLY A 1 202 ? -14.403 -14.741 9.711 1.00 82.12 202 GLY A CA 1
ATOM 1593 C C . GLY A 1 202 ? -14.755 -15.464 11.017 1.00 82.12 202 GLY A C 1
ATOM 1594 O O . GLY A 1 202 ? -14.717 -16.689 11.066 1.00 82.12 202 GLY A O 1
ATOM 1595 N N . ASN A 1 203 ? -15.123 -14.744 12.079 1.00 78.06 203 ASN A N 1
ATOM 1596 C CA . ASN A 1 203 ? -15.747 -15.344 13.250 1.00 78.06 203 ASN A CA 1
ATOM 1597 C C . ASN A 1 203 ? -17.218 -15.689 12.932 1.00 78.06 203 ASN A C 1
ATOM 1599 O O . ASN A 1 203 ? -18.021 -14.804 12.628 1.00 78.06 203 ASN A O 1
ATOM 1603 N N . ILE A 1 204 ? -17.567 -16.974 13.043 1.00 69.56 204 ILE A N 1
ATOM 1604 C CA . ILE A 1 204 ? -18.892 -17.527 12.711 1.00 69.56 204 ILE A CA 1
ATOM 1605 C C . ILE A 1 204 ? -20.030 -16.776 13.417 1.00 69.56 204 ILE A C 1
ATOM 1607 O O . ILE A 1 204 ? -21.047 -16.473 12.789 1.00 69.56 204 ILE A O 1
ATOM 1611 N N . ASP A 1 205 ? -19.862 -16.417 14.689 1.00 76.81 205 ASP A N 1
ATOM 1612 C CA . ASP A 1 205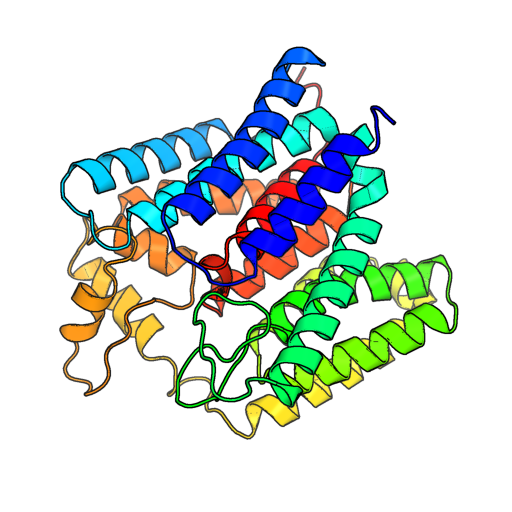 ? -20.897 -15.705 15.444 1.00 76.81 205 ASP A CA 1
ATOM 1613 C C . ASP A 1 205 ? -21.089 -14.278 14.934 1.00 76.81 205 ASP A C 1
ATOM 1615 O O . ASP A 1 205 ? -22.201 -13.744 14.926 1.00 76.81 205 ASP A O 1
ATOM 1619 N N . TYR A 1 206 ? -20.007 -13.664 14.461 1.00 74.94 206 TYR A N 1
ATOM 1620 C CA . TYR A 1 206 ? -20.038 -12.330 13.884 1.00 74.94 206 TYR A CA 1
ATOM 1621 C C . TYR A 1 206 ? -20.720 -12.322 12.510 1.00 74.94 206 TYR A C 1
ATOM 1623 O O . TYR A 1 206 ? -21.533 -11.433 12.240 1.00 74.94 206 TYR A O 1
ATOM 1631 N N . LEU A 1 207 ? -20.444 -13.328 11.671 1.00 76.50 207 LEU A N 1
ATOM 1632 C CA . LEU A 1 207 ? -21.104 -13.511 10.373 1.00 76.50 207 LEU A CA 1
ATOM 1633 C C . LEU A 1 207 ? -22.599 -13.762 10.534 1.00 76.50 207 LEU A C 1
ATOM 1635 O O . LEU A 1 207 ? -23.394 -13.118 9.855 1.00 76.50 207 LEU A O 1
ATOM 1639 N N . LYS A 1 208 ? -22.999 -14.640 11.464 1.00 77.12 208 LYS A N 1
ATOM 1640 C CA . LYS A 1 208 ? -24.418 -14.938 11.714 1.00 77.12 208 LYS A CA 1
ATOM 1641 C C . LYS A 1 208 ? -25.213 -13.680 12.071 1.00 77.12 208 LYS A C 1
ATOM 1643 O O . LYS A 1 208 ? -26.299 -13.480 11.531 1.00 77.12 208 LYS A O 1
ATOM 1648 N N . ARG A 1 209 ? -24.658 -12.810 12.925 1.00 83.19 209 ARG A N 1
ATOM 1649 C CA . ARG A 1 209 ? -25.304 -11.545 13.327 1.00 83.19 209 ARG A CA 1
ATOM 1650 C C . ARG A 1 209 ? -25.411 -10.537 12.184 1.00 83.19 209 ARG A C 1
ATOM 1652 O O . ARG A 1 209 ? -26.372 -9.782 12.136 1.00 83.19 209 ARG A O 1
ATOM 1659 N N . ASN A 1 210 ? -24.451 -10.536 11.261 1.00 82.19 210 ASN A N 1
ATOM 1660 C CA . ASN A 1 210 ? -24.316 -9.506 10.225 1.00 82.19 210 ASN A CA 1
ATOM 1661 C C . ASN A 1 210 ? -24.505 -10.043 8.806 1.00 82.19 210 ASN A C 1
ATOM 1663 O O . ASN A 1 210 ? -24.016 -9.446 7.843 1.00 82.19 210 ASN A O 1
ATOM 1667 N N . LYS A 1 211 ? -25.226 -11.164 8.675 1.00 82.75 211 LYS A N 1
ATOM 1668 C CA . LYS A 1 211 ? -25.338 -11.916 7.423 1.00 82.75 211 LYS A CA 1
ATOM 1669 C C . LYS A 1 211 ? -25.785 -11.047 6.250 1.00 82.75 211 LYS A C 1
ATOM 1671 O O . LYS A 1 211 ? -25.198 -11.152 5.190 1.00 82.75 211 LYS A O 1
ATOM 1676 N N . TYR A 1 212 ? -26.728 -10.123 6.442 1.00 86.38 212 TYR A N 1
ATOM 1677 C CA . TYR A 1 212 ? -27.231 -9.276 5.353 1.00 86.38 212 TYR A CA 1
ATOM 1678 C C . TYR A 1 212 ? -26.191 -8.285 4.827 1.00 86.38 212 TYR A C 1
ATOM 1680 O O . TYR A 1 212 ? -26.069 -8.121 3.618 1.00 86.38 212 TYR A O 1
ATOM 1688 N N . ILE A 1 213 ? -25.414 -7.656 5.717 1.00 83.00 213 ILE A N 1
ATOM 1689 C CA . ILE A 1 213 ? -24.341 -6.732 5.319 1.00 83.00 213 ILE A CA 1
ATOM 1690 C C . ILE A 1 213 ? -23.267 -7.509 4.559 1.00 83.00 213 ILE A C 1
ATOM 1692 O O . ILE A 1 213 ? -22.827 -7.079 3.495 1.00 83.00 213 ILE A O 1
ATOM 1696 N N . PHE A 1 214 ? -22.876 -8.670 5.089 1.00 82.56 214 PHE A N 1
ATOM 1697 C CA . PHE A 1 214 ? -21.887 -9.524 4.445 1.00 82.56 214 PHE A CA 1
ATOM 1698 C C . PHE A 1 214 ? -22.380 -10.016 3.080 1.00 82.56 214 PHE A C 1
ATOM 1700 O O . PHE A 1 214 ? -21.686 -9.826 2.091 1.00 82.56 214 PHE A O 1
ATOM 1707 N N . THR A 1 215 ? -23.602 -10.547 2.996 1.00 83.88 215 THR A N 1
ATOM 1708 C CA . THR A 1 215 ? -24.219 -10.996 1.742 1.00 83.88 215 THR A CA 1
ATOM 1709 C C . THR A 1 215 ? -24.312 -9.865 0.723 1.00 83.88 215 THR A C 1
ATOM 1711 O O . THR A 1 215 ? -23.924 -10.076 -0.419 1.00 83.88 215 THR A O 1
ATOM 1714 N N . PHE A 1 216 ? -24.762 -8.667 1.110 1.00 87.25 216 PHE A N 1
ATOM 1715 C CA . PHE A 1 216 ? -24.826 -7.519 0.202 1.00 87.25 216 PHE A CA 1
ATOM 1716 C C . PHE A 1 216 ? -23.447 -7.173 -0.371 1.00 87.25 216 PHE A C 1
ATOM 1718 O O . PHE A 1 216 ? -23.295 -7.056 -1.586 1.00 87.25 216 PHE A O 1
ATOM 1725 N N . LEU A 1 217 ? -22.432 -7.050 0.492 1.00 83.00 217 LEU A N 1
ATOM 1726 C CA . LEU A 1 217 ? -21.073 -6.725 0.060 1.00 83.00 217 LEU A CA 1
ATOM 1727 C C . LEU A 1 217 ? -20.484 -7.837 -0.810 1.00 83.00 217 LEU A C 1
ATOM 1729 O O . LEU A 1 217 ? -19.914 -7.543 -1.855 1.00 83.00 217 LEU A O 1
ATOM 1733 N N . SER A 1 218 ? -20.655 -9.102 -0.425 1.00 83.38 218 SER A N 1
ATOM 1734 C CA . SER A 1 218 ? -20.205 -10.248 -1.216 1.00 83.38 218 SER A CA 1
ATOM 1735 C C . SER A 1 218 ? -20.867 -10.277 -2.589 1.00 83.38 218 SER A C 1
ATOM 1737 O O . SER A 1 218 ? -20.156 -10.378 -3.580 1.00 83.38 218 SER A O 1
ATOM 1739 N N . LEU A 1 219 ? -22.192 -10.120 -2.673 1.00 86.56 219 LEU A N 1
ATOM 1740 C CA . LEU A 1 219 ? -22.912 -10.099 -3.948 1.00 86.56 219 LEU A CA 1
ATOM 1741 C C . LEU A 1 219 ? -22.475 -8.925 -4.827 1.00 86.56 219 LEU A C 1
ATOM 1743 O O . LEU A 1 219 ? -22.179 -9.128 -6.002 1.00 86.56 219 LEU A O 1
ATOM 1747 N N . GLY A 1 220 ? -22.382 -7.718 -4.261 1.00 82.38 220 GLY A N 1
ATOM 1748 C CA . GLY A 1 220 ? -21.918 -6.538 -4.992 1.00 82.38 220 GLY A CA 1
ATOM 1749 C C . GLY A 1 220 ? -20.504 -6.725 -5.541 1.00 82.38 220 GLY A C 1
ATOM 1750 O O . GLY A 1 220 ? -20.231 -6.407 -6.694 1.00 82.38 220 GLY A O 1
ATOM 1751 N N . ILE A 1 221 ? -19.610 -7.314 -4.752 1.00 83.94 221 ILE A N 1
ATOM 1752 C CA . ILE A 1 221 ? -18.214 -7.535 -5.140 1.00 83.94 221 ILE A CA 1
ATOM 1753 C C . ILE A 1 221 ? -18.071 -8.677 -6.138 1.00 83.94 221 ILE A C 1
ATOM 1755 O O . ILE A 1 221 ? -17.286 -8.557 -7.076 1.00 83.94 221 ILE A O 1
ATOM 1759 N N . THR A 1 222 ? -18.851 -9.747 -6.000 1.00 84.38 222 THR A N 1
ATOM 1760 C CA . THR A 1 222 ? -18.948 -10.797 -7.016 1.00 84.38 222 THR A CA 1
ATOM 1761 C C . THR A 1 222 ? -19.460 -10.220 -8.332 1.00 84.38 222 THR A C 1
ATOM 1763 O O . THR A 1 222 ? -18.874 -10.502 -9.372 1.00 84.38 222 THR A O 1
ATOM 1766 N N . ALA A 1 223 ? -20.481 -9.359 -8.307 1.00 85.25 223 ALA A N 1
ATOM 1767 C CA . ALA A 1 223 ? -20.973 -8.691 -9.508 1.00 85.25 223 ALA A CA 1
ATOM 1768 C C . ALA A 1 223 ? -19.883 -7.818 -10.153 1.00 85.25 223 ALA A C 1
ATOM 1770 O O . ALA A 1 223 ? -19.612 -7.967 -11.343 1.00 85.25 223 ALA A O 1
ATOM 1771 N N . VAL A 1 224 ? -19.187 -6.981 -9.372 1.00 83.12 224 VAL A N 1
ATOM 1772 C CA . VAL A 1 224 ? -18.045 -6.186 -9.864 1.00 83.12 224 VAL A CA 1
ATOM 1773 C C . VAL A 1 224 ? -16.951 -7.088 -10.444 1.00 83.12 224 VAL A C 1
ATOM 1775 O O . VAL A 1 224 ? -16.421 -6.800 -11.517 1.00 83.12 224 VAL A O 1
ATOM 1778 N N . PHE A 1 225 ? -16.623 -8.205 -9.793 1.00 85.06 225 PHE A N 1
ATOM 1779 C CA . PHE A 1 225 ? -15.624 -9.152 -10.287 1.00 85.06 225 PHE A CA 1
ATOM 1780 C C . PHE A 1 225 ? -16.026 -9.782 -11.620 1.00 85.06 225 PHE A C 1
ATOM 1782 O O . PHE A 1 225 ? -15.211 -9.825 -12.540 1.00 85.06 225 PHE A O 1
ATOM 1789 N N . LEU A 1 226 ? -17.270 -10.249 -11.743 1.00 84.88 226 LEU A N 1
ATOM 1790 C CA . LEU A 1 226 ? -17.783 -10.842 -12.977 1.00 84.88 226 LEU A CA 1
ATOM 1791 C C . LEU A 1 226 ? -17.773 -9.812 -14.111 1.00 84.88 226 LEU A C 1
ATOM 1793 O O . LEU A 1 226 ? -17.194 -10.076 -15.162 1.00 84.88 226 LEU A O 1
ATOM 1797 N N . LEU A 1 227 ? -18.302 -8.610 -13.869 1.00 84.50 227 LEU A N 1
ATOM 1798 C CA . LEU A 1 227 ? -18.348 -7.533 -14.862 1.00 84.50 227 LEU A CA 1
ATOM 1799 C C . LEU A 1 227 ? -16.950 -7.096 -15.321 1.00 84.50 227 LEU A C 1
ATOM 1801 O O . LEU A 1 227 ? -16.710 -6.919 -16.513 1.00 84.50 227 LEU A O 1
ATOM 1805 N N . THR A 1 228 ? -15.998 -6.966 -14.394 1.00 79.19 228 THR A N 1
ATOM 1806 C CA . THR A 1 228 ? -14.610 -6.604 -14.734 1.00 79.19 228 THR A CA 1
ATOM 1807 C C . THR A 1 228 ? -13.839 -7.747 -15.401 1.00 79.19 228 THR A C 1
ATOM 1809 O O . THR A 1 228 ? -12.876 -7.489 -16.127 1.00 79.19 228 THR A O 1
ATOM 1812 N N . SER A 1 229 ? -14.251 -9.001 -15.193 1.00 79.00 229 SER A N 1
ATOM 1813 C CA . SER A 1 229 ? -13.595 -10.182 -15.767 1.00 79.00 229 SER A CA 1
ATOM 1814 C C . SER A 1 229 ? -14.047 -10.505 -17.189 1.00 79.00 229 SER A C 1
ATOM 1816 O O . SER A 1 229 ? -13.242 -11.049 -17.940 1.00 79.00 229 SER A O 1
ATOM 1818 N N . ILE A 1 230 ? -15.262 -10.119 -17.598 1.00 79.94 230 ILE A N 1
ATOM 1819 C CA . ILE A 1 230 ? -15.754 -10.319 -18.979 1.00 79.94 230 ILE A CA 1
ATOM 1820 C C . ILE A 1 230 ? -14.784 -9.719 -20.011 1.00 79.94 230 ILE A C 1
ATOM 1822 O O . ILE A 1 230 ? -14.562 -10.295 -21.071 1.00 79.94 230 ILE A O 1
ATOM 1826 N N . ASN A 1 231 ? -14.136 -8.605 -19.668 1.00 69.25 231 ASN A N 1
ATOM 1827 C CA . ASN A 1 231 ? -13.278 -7.859 -20.587 1.00 69.25 231 ASN A CA 1
ATOM 1828 C C . ASN A 1 231 ? -11.787 -8.252 -20.531 1.00 69.25 231 ASN A C 1
ATOM 1830 O O . ASN A 1 231 ? -10.979 -7.662 -21.247 1.00 69.25 231 ASN A O 1
ATOM 1834 N N . LYS A 1 232 ? -11.374 -9.196 -19.666 1.00 69.62 232 LYS A N 1
ATOM 1835 C CA . LYS A 1 232 ? -9.955 -9.572 -19.497 1.00 69.62 232 LYS A CA 1
ATOM 1836 C C . LYS A 1 232 ? -9.787 -11.064 -19.215 1.00 69.62 232 LYS A C 1
ATOM 1838 O O . LYS A 1 232 ? -10.222 -11.559 -18.178 1.00 69.62 232 LYS A O 1
ATOM 1843 N N . SER A 1 233 ? -9.003 -11.754 -20.046 1.00 69.25 233 SER A N 1
ATOM 1844 C CA . SER A 1 233 ? -8.561 -13.125 -19.749 1.00 69.25 233 SER A CA 1
ATOM 1845 C C . SER A 1 233 ? -7.786 -13.182 -18.415 1.00 69.25 233 SER A C 1
ATOM 1847 O O . SER A 1 233 ? -7.176 -12.198 -17.979 1.00 69.25 233 SER A O 1
ATOM 1849 N N . ILE A 1 234 ? -7.895 -14.297 -17.686 1.00 65.38 234 ILE A N 1
ATOM 1850 C CA . ILE A 1 234 ? -7.232 -14.484 -16.381 1.00 65.38 234 ILE A CA 1
ATOM 1851 C C . ILE A 1 234 ? -5.820 -15.051 -16.570 1.00 65.38 234 ILE A C 1
ATOM 1853 O O . ILE A 1 234 ? -4.876 -14.530 -15.979 1.00 65.38 234 ILE A O 1
ATOM 1857 N N . PHE A 1 235 ? -5.674 -16.077 -17.412 1.00 57.66 235 PHE A N 1
ATOM 1858 C CA . PHE A 1 235 ? -4.435 -16.849 -17.550 1.00 57.66 235 PHE A CA 1
ATOM 1859 C C . PHE A 1 235 ? -3.512 -16.348 -18.667 1.00 57.66 235 PHE A C 1
ATOM 1861 O O . PHE A 1 235 ? -2.303 -16.276 -18.475 1.00 57.66 235 PHE A O 1
ATOM 1868 N N . PHE A 1 236 ? -4.060 -15.942 -19.815 1.00 63.19 236 PHE A N 1
ATOM 1869 C CA . PHE A 1 236 ? -3.250 -15.578 -20.987 1.00 63.19 236 PHE A CA 1
ATOM 1870 C C . PHE A 1 236 ? -2.794 -14.113 -20.994 1.00 63.19 236 PHE A C 1
ATOM 1872 O O . PHE A 1 236 ? -1.878 -13.755 -21.722 1.00 63.19 236 PHE A O 1
ATOM 1879 N N . SER A 1 237 ? -3.394 -13.253 -20.164 1.00 66.25 237 SER A N 1
ATOM 1880 C CA . SER A 1 237 ? -3.073 -11.820 -20.137 1.00 66.25 237 SER A CA 1
ATOM 1881 C C . SER A 1 237 ? -1.918 -11.456 -19.191 1.00 66.25 237 SER A C 1
ATOM 1883 O O . SER A 1 237 ? -1.729 -10.274 -18.900 1.00 66.25 237 SER A O 1
ATOM 1885 N N . ARG A 1 238 ? -1.217 -12.441 -18.609 1.00 75.50 238 ARG A N 1
ATOM 1886 C CA . ARG A 1 238 ? -0.218 -12.210 -17.550 1.00 75.50 238 ARG A CA 1
ATOM 1887 C C . ARG A 1 238 ? 1.115 -12.943 -17.787 1.00 75.50 238 ARG A C 1
ATOM 1889 O O . ARG A 1 238 ? 1.578 -13.663 -16.899 1.00 75.50 238 ARG A O 1
ATOM 1896 N N . PRO A 1 239 ? 1.770 -12.747 -18.947 1.00 84.44 239 PRO A N 1
ATOM 1897 C CA . PRO A 1 239 ? 3.045 -13.404 -19.255 1.00 84.44 239 PRO A CA 1
ATOM 1898 C C . PRO A 1 239 ? 4.160 -13.047 -18.258 1.00 84.44 239 PRO A C 1
ATOM 1900 O O . PRO A 1 239 ? 5.100 -13.811 -18.077 1.00 84.44 239 PRO A O 1
ATOM 1903 N N . TYR A 1 240 ? 4.046 -11.926 -17.546 1.00 84.69 240 TYR A N 1
ATOM 1904 C CA . TYR A 1 240 ? 5.031 -11.492 -16.556 1.00 84.69 240 TYR A CA 1
ATOM 1905 C C . TYR A 1 240 ? 5.229 -12.478 -15.388 1.00 84.69 240 TYR A C 1
ATOM 1907 O O . TYR A 1 240 ? 6.335 -12.555 -14.862 1.00 84.69 240 TYR A O 1
ATOM 1915 N N . PHE A 1 241 ? 4.225 -13.280 -15.005 1.00 87.06 241 PHE A N 1
ATOM 1916 C CA . PHE A 1 241 ? 4.394 -14.306 -13.962 1.00 87.06 241 PHE A CA 1
ATOM 1917 C C . PHE A 1 241 ? 5.339 -15.420 -14.420 1.00 87.06 241 PHE A C 1
ATOM 1919 O O . PHE A 1 241 ? 6.276 -15.785 -13.708 1.00 87.06 241 PHE A O 1
ATOM 1926 N N . THR A 1 242 ? 5.118 -15.948 -15.626 1.00 87.75 242 THR A N 1
ATOM 1927 C CA . THR A 1 242 ? 5.950 -17.018 -16.190 1.00 87.75 242 THR A CA 1
ATOM 1928 C C . THR A 1 242 ? 7.337 -16.499 -16.564 1.00 87.75 242 THR A C 1
ATOM 1930 O O . THR A 1 242 ? 8.327 -17.191 -16.320 1.00 87.75 242 THR A O 1
ATOM 1933 N N . GLN A 1 243 ? 7.427 -15.261 -17.065 1.00 90.31 243 GLN A N 1
ATOM 1934 C CA . GLN A 1 243 ? 8.690 -14.555 -17.298 1.00 90.31 243 GLN A CA 1
ATOM 1935 C C . GLN A 1 243 ? 9.485 -14.374 -15.997 1.00 90.31 243 GLN A C 1
ATOM 1937 O O . GLN A 1 243 ? 10.690 -14.607 -15.990 1.00 90.31 243 GLN A O 1
ATOM 1942 N N . ALA A 1 244 ? 8.831 -14.020 -14.885 1.00 91.00 244 ALA A N 1
ATOM 1943 C CA . ALA A 1 244 ? 9.482 -13.884 -13.583 1.00 91.00 244 ALA A CA 1
ATOM 1944 C C . ALA A 1 244 ? 10.012 -15.220 -13.052 1.00 91.00 244 ALA A C 1
ATOM 1946 O O . ALA A 1 244 ? 11.191 -15.310 -12.719 1.00 91.00 244 ALA A O 1
ATOM 1947 N N . ILE A 1 245 ? 9.184 -16.272 -13.042 1.00 90.50 245 ILE A N 1
ATOM 1948 C CA . ILE A 1 245 ? 9.598 -17.612 -12.589 1.00 90.50 245 ILE A CA 1
ATOM 1949 C C . ILE A 1 245 ? 10.775 -18.124 -13.427 1.00 90.50 245 ILE A C 1
ATOM 1951 O O . ILE A 1 245 ? 11.795 -18.539 -12.883 1.00 90.50 245 ILE A O 1
ATOM 1955 N N . SER A 1 246 ? 10.672 -18.023 -14.752 1.00 89.75 246 SER A N 1
ATOM 1956 C CA . SER A 1 246 ? 11.743 -18.431 -15.668 1.00 89.75 246 SER A CA 1
ATOM 1957 C C . SER A 1 246 ? 12.996 -17.554 -15.524 1.00 89.75 246 SER A C 1
ATOM 1959 O O . SER A 1 246 ? 14.122 -18.015 -15.717 1.00 89.75 246 SER A O 1
ATOM 1961 N N . GLY A 1 247 ? 12.812 -16.281 -15.171 1.00 89.31 247 GLY A N 1
ATOM 1962 C CA . GLY A 1 247 ? 13.879 -15.336 -14.872 1.00 89.31 247 GLY A CA 1
ATOM 1963 C C . GLY A 1 247 ?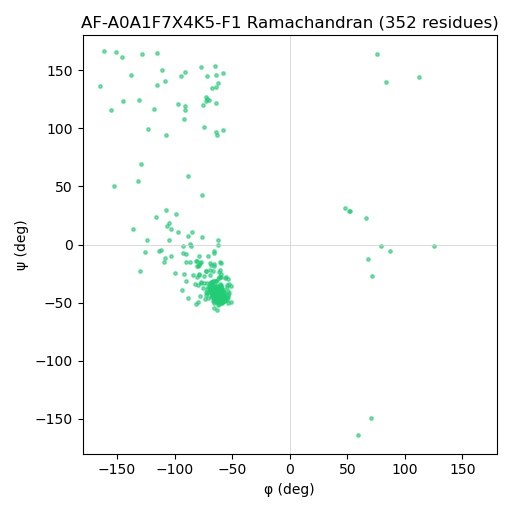 14.724 -15.744 -13.672 1.00 89.31 247 GLY A C 1
ATOM 1964 O O . GLY A 1 247 ? 15.941 -15.605 -13.737 1.00 89.31 247 GLY A O 1
ATOM 1965 N N . LEU A 1 248 ? 14.116 -16.309 -12.624 1.00 91.31 248 LEU A N 1
ATOM 1966 C CA . LEU A 1 248 ? 14.843 -16.787 -11.440 1.00 91.31 248 LEU A CA 1
ATOM 1967 C C . LEU A 1 248 ? 15.871 -17.865 -11.787 1.00 91.31 248 LEU A C 1
ATOM 1969 O O . LEU A 1 248 ? 16.979 -17.848 -11.258 1.00 91.31 248 LEU A O 1
ATOM 1973 N N . SER A 1 249 ? 15.534 -18.768 -12.711 1.00 89.88 249 SER A N 1
ATOM 1974 C CA . SER A 1 249 ? 16.457 -19.809 -13.174 1.00 89.88 249 SER A CA 1
ATOM 1975 C C . SER A 1 249 ? 17.617 -19.238 -13.992 1.00 89.88 249 SER A C 1
ATOM 1977 O O . SER A 1 249 ? 18.740 -19.720 -13.884 1.00 89.88 249 SER A O 1
ATOM 1979 N N . LYS A 1 250 ? 17.366 -18.201 -14.803 1.00 90.81 250 LYS A N 1
ATOM 1980 C CA . LYS A 1 250 ? 18.394 -17.563 -15.647 1.00 90.81 250 LYS A CA 1
ATOM 1981 C C . LYS A 1 250 ? 19.273 -16.571 -14.877 1.00 90.81 250 LYS A C 1
ATOM 1983 O O . LYS A 1 250 ? 20.425 -16.365 -15.247 1.00 90.81 250 LYS A O 1
ATOM 1988 N N . TYR A 1 251 ? 18.737 -15.963 -13.822 1.00 92.69 251 TYR A N 1
ATOM 1989 C CA . TYR A 1 251 ? 19.396 -14.948 -13.003 1.00 92.69 251 TYR A CA 1
ATOM 1990 C C . TYR A 1 251 ? 19.309 -15.314 -11.517 1.00 92.69 251 TYR A C 1
ATOM 1992 O O . TYR A 1 251 ? 18.633 -14.625 -10.749 1.00 92.69 251 TYR A O 1
ATOM 2000 N N . PRO A 1 252 ? 20.016 -16.367 -11.071 1.00 93.31 252 PRO A N 1
ATOM 2001 C CA . PRO A 1 252 ? 19.933 -16.832 -9.686 1.00 93.31 252 PRO A CA 1
ATOM 2002 C C . PRO A 1 252 ? 20.392 -15.770 -8.678 1.00 93.31 252 PRO A C 1
ATOM 2004 O O . PRO A 1 252 ? 19.901 -15.735 -7.554 1.00 93.31 252 PRO A O 1
ATOM 2007 N N . SER A 1 253 ? 21.292 -14.871 -9.083 1.00 93.31 253 SER A N 1
ATOM 2008 C CA . SER A 1 253 ? 21.773 -13.741 -8.273 1.00 93.31 253 SER A CA 1
ATOM 2009 C C . SER A 1 253 ? 20.893 -12.486 -8.367 1.00 93.31 253 SER A C 1
ATOM 2011 O O . SER A 1 253 ? 21.227 -11.471 -7.752 1.00 93.31 253 SER A O 1
ATOM 2013 N N . GLY A 1 254 ? 19.806 -12.539 -9.139 1.00 93.75 254 GLY A N 1
ATOM 2014 C CA . GLY A 1 254 ? 18.903 -11.424 -9.407 1.00 93.75 254 GLY A CA 1
ATOM 2015 C C . GLY A 1 254 ? 19.444 -10.398 -10.403 1.00 93.75 254 GLY A C 1
ATOM 2016 O O . GLY A 1 254 ? 20.641 -10.350 -10.687 1.00 93.75 254 GLY A O 1
ATOM 2017 N N . VAL A 1 255 ? 18.543 -9.562 -10.925 1.00 92.31 255 VAL A N 1
ATOM 2018 C CA . VAL A 1 255 ? 18.851 -8.485 -11.895 1.00 92.31 255 VAL A CA 1
ATOM 2019 C C . VAL A 1 255 ? 18.836 -7.075 -11.286 1.00 92.31 255 VAL A C 1
ATOM 2021 O O . VAL A 1 255 ? 18.996 -6.079 -11.987 1.00 92.31 255 VAL A O 1
ATOM 2024 N N . GLY A 1 256 ? 18.643 -6.975 -9.974 1.00 92.50 256 GLY A N 1
ATOM 2025 C CA . GLY A 1 256 ? 18.319 -5.735 -9.275 1.00 92.50 256 GLY A CA 1
ATOM 2026 C C . GLY A 1 256 ? 16.824 -5.417 -9.313 1.00 92.50 256 GLY A C 1
ATOM 2027 O O . GLY A 1 256 ? 16.154 -5.634 -10.324 1.00 92.50 256 GLY A O 1
ATOM 2028 N N . MET A 1 257 ? 16.277 -4.919 -8.202 1.00 92.38 257 MET A N 1
ATOM 2029 C CA . MET A 1 257 ? 14.859 -4.546 -8.131 1.00 92.38 257 MET A CA 1
ATOM 2030 C C . MET A 1 257 ? 14.551 -3.388 -9.087 1.00 92.38 257 MET A C 1
ATOM 2032 O O . MET A 1 257 ? 15.318 -2.433 -9.150 1.00 92.38 257 MET A O 1
ATOM 2036 N N . GLY A 1 258 ? 13.439 -3.475 -9.824 1.00 89.88 258 GLY A N 1
ATOM 2037 C CA . GLY A 1 258 ? 13.070 -2.489 -10.849 1.00 89.88 258 GLY A CA 1
ATOM 2038 C C . GLY A 1 258 ? 13.642 -2.746 -12.238 1.00 89.88 258 GLY A C 1
ATOM 2039 O O . GLY A 1 258 ? 13.226 -2.095 -13.192 1.00 89.88 258 GLY A O 1
ATOM 2040 N N . ASN A 1 259 ? 14.502 -3.755 -12.391 1.00 91.31 259 ASN A N 1
ATOM 2041 C CA . ASN A 1 259 ? 15.077 -4.132 -13.682 1.00 91.31 259 ASN A CA 1
ATOM 2042 C C . ASN A 1 259 ? 14.366 -5.318 -14.336 1.00 91.31 259 ASN A C 1
ATOM 2044 O O . ASN A 1 259 ? 14.959 -6.037 -15.143 1.00 91.31 259 ASN A O 1
ATOM 2048 N N . PHE A 1 260 ? 13.082 -5.539 -14.036 1.00 92.44 260 PHE A N 1
ATOM 2049 C CA . PHE A 1 260 ? 12.350 -6.678 -14.593 1.00 92.44 260 PHE A CA 1
ATOM 2050 C C . PHE A 1 260 ? 12.286 -6.663 -16.129 1.00 92.44 260 PHE A C 1
ATOM 2052 O O . PHE A 1 260 ? 12.263 -7.723 -16.755 1.00 92.44 260 PHE A O 1
ATOM 2059 N N . LYS A 1 261 ? 12.386 -5.481 -16.753 1.00 90.94 261 LYS A N 1
ATOM 2060 C CA . LYS A 1 261 ? 12.529 -5.342 -18.211 1.00 90.94 261 LYS A CA 1
ATOM 2061 C C . LYS A 1 261 ? 13.688 -6.173 -18.786 1.00 90.94 261 LYS A C 1
ATOM 2063 O O . LYS A 1 261 ? 13.564 -6.671 -19.900 1.00 90.94 261 LYS A O 1
ATOM 2068 N N . LEU A 1 262 ? 14.796 -6.341 -18.054 1.00 89.62 262 LEU A N 1
ATOM 2069 C CA . LEU A 1 262 ? 15.943 -7.155 -18.493 1.00 89.62 262 LEU A CA 1
ATOM 2070 C C . LEU A 1 262 ? 15.604 -8.644 -18.583 1.00 89.62 262 LEU A C 1
ATOM 2072 O O . LEU A 1 262 ? 16.167 -9.364 -19.404 1.00 89.62 262 LEU A O 1
ATOM 2076 N N . VAL A 1 263 ? 14.696 -9.099 -17.724 1.00 90.88 263 VAL A N 1
ATOM 2077 C CA . VAL A 1 263 ? 14.225 -10.480 -17.702 1.00 90.88 263 VAL A CA 1
ATOM 2078 C C . VAL A 1 263 ? 13.167 -10.673 -18.775 1.00 90.88 263 VAL A C 1
ATOM 2080 O O . VAL A 1 263 ? 13.297 -11.576 -19.595 1.00 90.88 263 VAL A O 1
ATOM 2083 N N . SER A 1 264 ? 12.148 -9.814 -18.803 1.00 90.38 264 SER A N 1
ATOM 2084 C CA . SER A 1 264 ? 10.993 -9.968 -19.689 1.00 90.38 264 SER A CA 1
ATOM 2085 C C . SER A 1 264 ? 11.331 -9.798 -21.174 1.00 90.38 264 SER A C 1
ATOM 2087 O O . SER A 1 264 ? 10.742 -10.490 -21.998 1.00 90.38 264 SER A O 1
ATOM 2089 N N . SER A 1 265 ? 12.307 -8.952 -21.528 1.00 87.50 265 SER A N 1
ATOM 2090 C CA . SER A 1 265 ? 12.720 -8.718 -22.923 1.00 87.50 265 SER A CA 1
ATOM 2091 C C . SER A 1 265 ? 13.409 -9.913 -23.584 1.00 87.50 265 SER A C 1
ATOM 2093 O O . SER A 1 265 ? 13.488 -9.972 -24.805 1.00 87.50 265 SER A O 1
ATOM 2095 N N . ARG A 1 266 ? 13.900 -10.874 -22.794 1.00 82.56 266 ARG A N 1
ATOM 2096 C CA . ARG A 1 266 ? 14.557 -12.090 -23.298 1.00 82.56 266 ARG A CA 1
ATOM 2097 C C . ARG A 1 266 ? 13.589 -13.216 -23.638 1.00 82.56 266 ARG A C 1
ATOM 2099 O O . ARG A 1 266 ? 14.031 -14.296 -24.029 1.00 82.56 266 ARG A O 1
ATOM 2106 N N . PHE A 1 267 ? 12.296 -13.007 -23.423 1.00 77.94 267 PHE A N 1
ATOM 2107 C CA . PHE A 1 267 ? 11.271 -13.954 -23.826 1.00 77.94 267 PHE A CA 1
ATOM 2108 C C . PHE A 1 267 ? 10.710 -13.493 -25.166 1.00 77.94 267 PHE A C 1
ATOM 2110 O O . PHE A 1 267 ? 10.185 -12.388 -25.270 1.00 77.94 267 PHE A O 1
ATOM 2117 N N . ASP A 1 268 ? 10.827 -14.353 -26.175 1.00 61.19 268 ASP A N 1
ATOM 2118 C CA . ASP A 1 268 ? 10.499 -14.083 -27.581 1.00 61.19 268 ASP A CA 1
ATOM 2119 C C . ASP A 1 268 ? 8.978 -14.087 -27.843 1.00 61.19 268 ASP A C 1
ATOM 2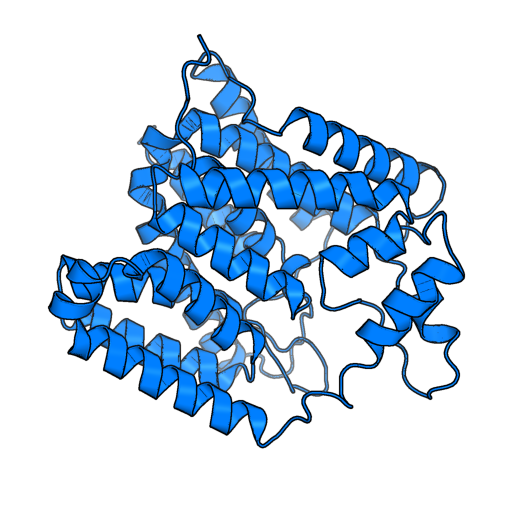121 O O . ASP A 1 268 ? 8.465 -14.695 -28.775 1.00 61.19 268 ASP A O 1
ATOM 2125 N N . VAL A 1 269 ? 8.216 -13.469 -26.935 1.00 62.88 269 VAL A N 1
ATOM 2126 C CA . VAL A 1 269 ? 6.743 -13.506 -26.897 1.00 62.88 269 VAL A CA 1
ATOM 2127 C C . VAL A 1 269 ? 6.117 -12.207 -27.415 1.00 62.88 269 VAL A C 1
ATOM 2129 O O . VAL A 1 269 ? 4.940 -11.954 -27.179 1.00 62.88 269 VAL A O 1
ATOM 2132 N N . GLY A 1 270 ? 6.896 -11.336 -28.066 1.00 58.75 270 GLY A N 1
ATOM 2133 C CA . GLY A 1 270 ? 6.424 -10.080 -28.672 1.00 58.75 270 GLY A CA 1
ATOM 2134 C C . GLY A 1 270 ? 5.960 -8.987 -27.692 1.00 58.75 270 GLY A C 1
ATOM 2135 O O . GLY A 1 270 ? 5.817 -7.835 -28.092 1.00 58.75 270 GLY A O 1
ATOM 2136 N N . THR A 1 271 ? 5.771 -9.300 -26.404 1.00 66.88 271 THR A N 1
ATOM 2137 C CA . THR A 1 271 ? 5.397 -8.343 -25.348 1.00 66.88 271 THR A CA 1
ATOM 2138 C C . THR A 1 271 ? 6.306 -8.479 -24.126 1.00 66.88 271 THR A C 1
ATOM 2140 O O . THR A 1 271 ? 6.393 -9.555 -23.528 1.00 66.88 271 THR A O 1
ATOM 2143 N N . PHE A 1 272 ? 6.942 -7.380 -23.713 1.00 73.94 272 PHE A N 1
ATOM 2144 C CA . PHE A 1 272 ? 7.759 -7.310 -22.497 1.00 73.94 272 PHE A CA 1
ATOM 2145 C C . PHE A 1 272 ? 7.087 -6.424 -21.439 1.00 73.94 272 PHE A C 1
ATOM 2147 O O . PHE A 1 272 ? 6.374 -5.477 -21.770 1.00 73.94 272 PHE A O 1
ATOM 2154 N N . SER A 1 273 ? 7.321 -6.723 -20.160 1.00 82.06 273 SER A N 1
ATOM 2155 C CA . SER A 1 273 ? 6.827 -5.928 -19.029 1.00 82.06 273 SER A CA 1
ATOM 2156 C C . SER A 1 273 ? 7.988 -5.322 -18.252 1.00 82.06 273 SER A C 1
ATOM 2158 O O . SER A 1 273 ? 8.984 -5.994 -17.987 1.00 82.06 273 SER A O 1
ATOM 2160 N N . SER A 1 274 ? 7.869 -4.059 -17.854 1.00 85.12 274 SER A N 1
ATOM 2161 C CA . SER A 1 274 ? 8.845 -3.418 -16.970 1.00 85.12 274 SER A CA 1
ATOM 2162 C C . SER A 1 274 ? 8.677 -3.810 -15.503 1.00 85.12 274 SER A C 1
ATOM 2164 O O . SER A 1 274 ? 9.598 -3.576 -14.729 1.00 85.12 274 SER A O 1
ATOM 2166 N N . ILE A 1 275 ? 7.530 -4.389 -15.121 1.00 87.88 275 ILE A N 1
ATOM 2167 C CA . ILE A 1 275 ? 7.150 -4.674 -13.728 1.00 87.88 275 ILE A CA 1
ATOM 2168 C C . ILE A 1 275 ? 6.510 -6.072 -13.628 1.00 87.88 275 ILE A C 1
ATOM 2170 O O . ILE A 1 275 ? 5.819 -6.511 -14.553 1.00 87.88 275 ILE A O 1
ATOM 2174 N N . VAL A 1 276 ? 6.719 -6.787 -12.517 1.00 88.50 276 VAL A N 1
ATOM 2175 C CA . VAL A 1 276 ? 6.220 -8.166 -12.334 1.00 88.50 276 VAL A CA 1
ATOM 2176 C C . VAL A 1 276 ? 4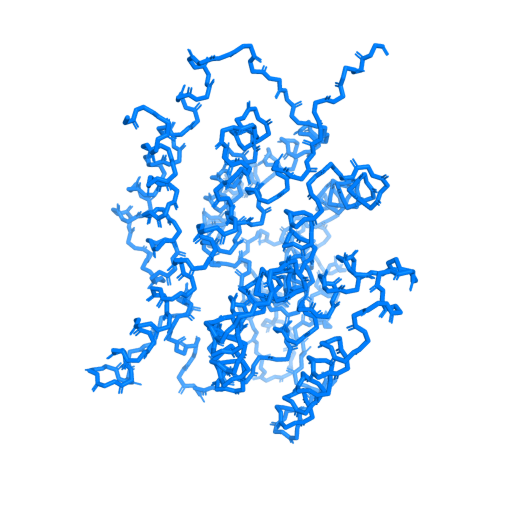.739 -8.230 -11.918 1.00 88.50 276 VAL A C 1
ATOM 2178 O O . VAL A 1 276 ? 4.126 -9.289 -11.996 1.00 88.50 276 VAL A O 1
ATOM 2181 N N . HIS A 1 277 ? 4.129 -7.119 -11.484 1.00 90.88 277 HIS A N 1
ATOM 2182 C CA . HIS A 1 277 ? 2.763 -7.068 -10.917 1.00 90.88 277 HIS A CA 1
ATOM 2183 C C . HIS A 1 277 ? 2.537 -8.092 -9.784 1.00 90.88 277 HIS A C 1
ATOM 2185 O O . HIS A 1 277 ? 1.428 -8.583 -9.566 1.00 90.88 277 HIS A O 1
ATOM 2191 N N . ASN A 1 278 ? 3.613 -8.432 -9.074 1.00 94.88 278 ASN A N 1
ATOM 2192 C CA . ASN A 1 278 ? 3.613 -9.255 -7.877 1.00 94.88 278 ASN A CA 1
ATOM 2193 C C . ASN A 1 278 ? 4.863 -8.908 -7.062 1.00 94.88 278 ASN A C 1
ATOM 2195 O O . ASN A 1 278 ? 5.979 -9.159 -7.508 1.00 94.88 278 ASN A O 1
ATOM 2199 N N . LEU A 1 279 ? 4.677 -8.359 -5.863 1.00 96.44 279 LEU A N 1
ATOM 2200 C CA . LEU A 1 279 ? 5.762 -7.878 -5.009 1.00 96.44 279 LEU A CA 1
ATOM 2201 C C . LEU A 1 279 ? 6.773 -8.970 -4.647 1.00 96.44 279 LEU A C 1
ATOM 2203 O O . LEU A 1 279 ? 7.974 -8.718 -4.627 1.00 96.44 279 LEU A O 1
ATOM 2207 N N . VAL A 1 280 ? 6.301 -10.186 -4.360 1.00 97.12 280 VAL A N 1
ATOM 2208 C CA . VAL A 1 280 ? 7.183 -11.302 -3.992 1.00 97.12 280 VAL A CA 1
ATOM 2209 C C . VAL A 1 280 ? 8.063 -11.679 -5.174 1.00 97.12 280 VAL A C 1
ATOM 2211 O O . VAL A 1 280 ? 9.275 -11.783 -5.021 1.00 97.12 280 VAL A O 1
ATOM 2214 N N . LEU A 1 281 ? 7.478 -11.839 -6.358 1.00 95.62 281 LEU A N 1
ATOM 2215 C CA . LEU A 1 281 ? 8.238 -12.181 -7.554 1.00 95.62 281 LEU A CA 1
ATOM 2216 C C . LEU A 1 281 ? 9.139 -11.031 -8.014 1.00 95.62 281 LEU A C 1
ATOM 2218 O O . LEU A 1 281 ? 10.249 -11.295 -8.455 1.00 95.62 281 LEU A O 1
ATOM 2222 N N . GLU A 1 282 ? 8.722 -9.776 -7.855 1.00 95.69 282 GLU A N 1
ATOM 2223 C CA . GLU A 1 282 ? 9.567 -8.602 -8.096 1.00 95.69 282 GLU A CA 1
ATOM 2224 C C . GLU A 1 282 ? 10.825 -8.629 -7.217 1.00 95.69 282 GLU A C 1
ATOM 2226 O O . GLU A 1 282 ? 11.939 -8.473 -7.717 1.00 95.69 282 GLU A O 1
ATOM 2231 N N . VAL A 1 283 ? 10.668 -8.891 -5.914 1.00 96.62 283 VAL A N 1
ATOM 2232 C CA . VAL A 1 283 ? 11.798 -9.012 -4.981 1.00 96.62 283 VAL A CA 1
ATOM 2233 C C . VAL A 1 283 ? 12.667 -10.219 -5.323 1.00 96.62 283 VAL A C 1
ATOM 2235 O O . VAL A 1 283 ? 13.888 -10.095 -5.367 1.00 96.62 283 VAL A O 1
ATOM 2238 N N . MET A 1 284 ? 12.063 -11.378 -5.588 1.00 96.81 284 MET A N 1
ATOM 2239 C CA 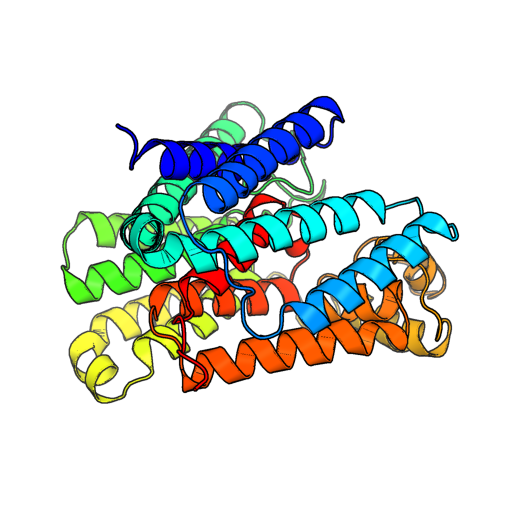. MET A 1 284 ? 12.801 -12.599 -5.916 1.00 96.81 284 MET A CA 1
ATOM 2240 C C . MET A 1 284 ? 13.581 -12.447 -7.226 1.00 96.81 284 MET A C 1
ATOM 2242 O O . MET A 1 284 ? 14.737 -12.843 -7.293 1.00 96.81 284 MET A O 1
ATOM 2246 N N . VAL A 1 285 ? 13.001 -11.844 -8.265 1.00 94.94 285 VAL A N 1
ATOM 2247 C CA . VAL A 1 285 ? 13.695 -11.614 -9.542 1.00 94.94 285 VAL A CA 1
ATOM 2248 C C . VAL A 1 285 ? 14.755 -10.522 -9.404 1.00 94.94 285 VAL A C 1
ATOM 2250 O O . VAL A 1 285 ? 15.846 -10.636 -9.963 1.00 94.94 285 VAL A O 1
ATOM 2253 N N . GLY A 1 286 ? 14.474 -9.477 -8.627 1.00 94.81 286 GLY A N 1
ATOM 2254 C CA . GLY A 1 286 ? 15.425 -8.402 -8.381 1.00 94.81 286 GLY A CA 1
ATOM 2255 C C . GLY A 1 286 ? 16.632 -8.848 -7.555 1.00 94.81 286 GLY A C 1
ATOM 2256 O O . GLY A 1 286 ? 17.765 -8.508 -7.882 1.00 94.81 286 GLY A O 1
ATOM 2257 N N . LEU A 1 287 ? 16.429 -9.630 -6.498 1.00 95.69 287 LEU A N 1
ATOM 2258 C CA . LEU A 1 287 ? 17.492 -10.008 -5.557 1.00 95.69 287 LEU A CA 1
ATOM 2259 C C . LEU A 1 287 ? 18.015 -11.438 -5.754 1.00 95.69 287 LEU A C 1
ATOM 2261 O O . LEU A 1 287 ? 19.028 -11.803 -5.155 1.00 95.69 287 LEU A O 1
ATOM 2265 N N . GLY A 1 288 ? 17.352 -12.243 -6.583 1.00 94.75 288 GLY A N 1
ATOM 2266 C CA . GLY A 1 288 ? 17.669 -13.653 -6.772 1.00 94.75 288 GLY A CA 1
ATOM 2267 C C . GLY A 1 288 ? 17.300 -14.494 -5.552 1.00 94.75 288 GLY A C 1
ATOM 2268 O O . GLY A 1 288 ? 16.386 -14.164 -4.793 1.00 94.75 288 GLY A O 1
ATOM 2269 N N . TRP A 1 289 ? 18.057 -15.566 -5.312 1.00 94.75 289 TRP A N 1
ATOM 2270 C CA . TRP A 1 289 ? 17.852 -16.457 -4.161 1.00 94.75 289 TRP A CA 1
ATOM 2271 C C . TRP A 1 289 ? 17.981 -15.735 -2.809 1.00 94.75 289 TRP A C 1
ATOM 2273 O O . TRP A 1 289 ? 17.320 -16.106 -1.843 1.00 94.75 289 TRP A O 1
ATOM 2283 N N . ILE A 1 290 ? 18.772 -14.659 -2.735 1.00 95.06 290 ILE A N 1
ATOM 2284 C CA . ILE A 1 290 ? 18.932 -13.855 -1.512 1.00 95.06 290 ILE A CA 1
ATOM 2285 C C . ILE A 1 290 ? 17.614 -13.128 -1.163 1.00 95.06 290 ILE A C 1
ATOM 2287 O O . ILE A 1 290 ? 17.342 -12.837 0.003 1.00 95.06 290 ILE A O 1
ATOM 2291 N N . GLY A 1 291 ? 16.731 -12.923 -2.149 1.00 95.69 291 GLY A N 1
ATOM 2292 C CA . GLY A 1 291 ? 15.372 -12.412 -1.953 1.00 95.69 291 GLY A CA 1
ATOM 2293 C C . GLY A 1 291 ? 14.498 -13.278 -1.038 1.00 95.69 291 GLY A C 1
ATOM 2294 O O . GLY A 1 291 ? 13.515 -12.776 -0.493 1.00 95.69 291 GLY A O 1
ATOM 2295 N N . VAL A 1 292 ? 14.875 -14.536 -0.769 1.00 97.12 292 VAL A N 1
ATOM 2296 C CA . VAL A 1 292 ? 14.176 -15.413 0.189 1.00 97.12 292 VAL A CA 1
ATOM 2297 C C . VAL A 1 292 ? 14.092 -14.785 1.584 1.00 97.12 292 VAL A C 1
ATOM 2299 O O . VAL A 1 292 ? 13.106 -15.007 2.283 1.00 97.12 292 VAL A O 1
ATOM 2302 N N . VAL A 1 293 ? 15.047 -13.931 1.979 1.00 97.94 293 VAL A N 1
ATOM 2303 C CA . VAL A 1 293 ? 14.983 -13.196 3.257 1.00 97.94 293 VAL A CA 1
ATOM 2304 C C . VAL A 1 293 ? 13.699 -12.365 3.363 1.00 97.94 293 VAL A C 1
ATOM 2306 O O . VAL A 1 293 ? 13.054 -12.360 4.412 1.00 97.94 293 VAL A O 1
ATOM 2309 N N . PHE A 1 294 ? 13.280 -11.717 2.272 1.00 98.12 294 PHE A N 1
ATOM 2310 C CA . PHE A 1 294 ? 12.020 -10.977 2.222 1.00 98.12 294 PHE A CA 1
ATOM 2311 C C . PHE A 1 294 ? 10.813 -11.902 2.361 1.00 98.12 294 PHE A C 1
ATOM 2313 O O . PHE A 1 294 ? 9.888 -11.588 3.103 1.00 98.12 294 PHE A O 1
ATOM 2320 N N . VAL A 1 295 ? 10.824 -13.053 1.683 1.00 97.94 295 VAL A N 1
ATOM 2321 C CA . VAL A 1 295 ? 9.731 -14.037 1.742 1.00 97.94 295 VAL A CA 1
ATOM 2322 C C . VAL A 1 295 ? 9.573 -14.588 3.157 1.00 97.94 295 VAL A C 1
ATOM 2324 O O . VAL A 1 295 ? 8.460 -14.645 3.676 1.00 97.94 295 VAL A O 1
ATOM 2327 N N . VAL A 1 296 ? 10.686 -14.930 3.810 1.00 98.31 296 VAL A N 1
ATOM 2328 C CA . VAL A 1 296 ? 10.704 -15.394 5.203 1.00 98.31 296 VAL A CA 1
ATOM 2329 C C . VAL A 1 296 ? 10.213 -14.296 6.143 1.00 98.31 296 VAL A C 1
ATOM 2331 O O . VAL A 1 296 ? 9.374 -14.559 7.006 1.00 98.31 296 VAL A O 1
ATOM 2334 N N . TRP A 1 297 ? 10.683 -13.057 5.970 1.00 98.19 297 TRP A N 1
ATOM 2335 C CA . TRP A 1 297 ? 10.199 -11.917 6.748 1.00 98.19 297 TRP A CA 1
ATOM 2336 C C . TRP A 1 297 ? 8.689 -11.712 6.572 1.00 98.19 297 TRP A C 1
ATOM 2338 O O . TRP A 1 297 ? 7.968 -11.636 7.569 1.00 98.19 297 TRP A O 1
ATOM 2348 N N . LEU A 1 298 ? 8.204 -11.680 5.328 1.00 98.00 298 LEU A N 1
ATOM 2349 C CA . LEU A 1 298 ? 6.797 -11.479 4.995 1.00 98.00 298 LEU A CA 1
ATOM 2350 C C . LEU A 1 298 ? 5.921 -12.598 5.576 1.00 98.00 298 LEU A C 1
ATOM 2352 O O . LEU A 1 298 ? 4.918 -12.323 6.233 1.00 98.00 298 LEU A O 1
ATOM 2356 N N . GLY A 1 299 ? 6.329 -13.857 5.393 1.00 97.38 299 GLY A N 1
ATOM 2357 C CA . GLY A 1 299 ? 5.642 -15.023 5.947 1.00 97.38 299 GLY A CA 1
ATOM 2358 C C . GLY A 1 299 ? 5.567 -14.982 7.473 1.00 97.38 299 GLY A C 1
ATOM 2359 O O . GLY A 1 299 ? 4.502 -15.209 8.048 1.00 97.38 299 GLY A O 1
ATOM 2360 N N . ASN A 1 300 ? 6.661 -14.597 8.135 1.00 95.62 300 ASN A N 1
ATOM 2361 C CA . ASN A 1 300 ? 6.701 -14.424 9.585 1.00 95.62 300 ASN A CA 1
ATOM 2362 C C . ASN A 1 300 ? 5.720 -13.332 10.039 1.00 95.62 300 ASN A C 1
ATOM 2364 O O . ASN A 1 300 ? 4.910 -13.554 10.946 1.00 95.62 300 ASN A O 1
ATOM 2368 N N . VAL A 1 301 ? 5.735 -12.161 9.386 1.00 95.94 301 VAL A N 1
ATOM 2369 C CA . VAL A 1 301 ? 4.854 -11.075 9.817 1.00 95.94 301 VAL A CA 1
ATOM 2370 C C . VAL A 1 301 ? 3.374 -11.355 9.562 1.00 95.94 301 VAL A C 1
ATOM 2372 O O . VAL A 1 301 ? 2.542 -10.942 10.379 1.00 95.94 301 VAL A O 1
ATOM 2375 N N . LEU A 1 302 ? 3.063 -12.091 8.488 1.00 95.88 302 LEU A N 1
ATOM 2376 C CA . LEU A 1 302 ? 1.727 -12.598 8.191 1.00 95.88 302 LEU A CA 1
ATOM 2377 C C . LEU A 1 302 ? 1.278 -13.577 9.274 1.00 95.88 302 LEU A C 1
ATOM 2379 O O . LEU A 1 302 ? 0.275 -13.310 9.934 1.00 95.88 302 LEU A O 1
ATOM 2383 N N . TRP A 1 303 ? 2.047 -14.638 9.523 1.00 93.44 303 TRP A N 1
ATOM 2384 C CA . TRP A 1 303 ? 1.708 -15.668 10.507 1.00 93.44 303 TRP A CA 1
ATOM 2385 C C . TRP A 1 303 ? 1.406 -15.083 11.891 1.00 93.44 303 TRP A C 1
ATOM 2387 O O . TRP A 1 303 ? 0.347 -15.325 12.471 1.00 93.44 303 TRP A O 1
ATOM 2397 N N . GLN A 1 304 ? 2.298 -14.228 12.393 1.00 90.31 304 GLN A N 1
ATOM 2398 C CA . GLN A 1 304 ? 2.134 -13.597 13.704 1.00 90.31 304 GLN A CA 1
ATOM 2399 C C . GLN A 1 304 ? 0.866 -12.743 13.803 1.00 90.31 304 GLN A C 1
ATOM 2401 O O . GLN A 1 304 ? 0.261 -12.646 14.871 1.00 90.31 304 GLN A O 1
ATOM 2406 N N . GLY A 1 305 ? 0.460 -12.096 12.711 1.00 88.50 305 GLY A N 1
ATOM 2407 C CA . GLY A 1 305 ? -0.743 -11.279 12.720 1.00 88.50 305 GLY A CA 1
ATOM 2408 C C . GLY A 1 305 ? -2.036 -12.093 12.652 1.00 88.50 305 GLY A C 1
ATOM 2409 O O . GLY A 1 305 ? -2.988 -11.718 13.330 1.00 88.50 305 GLY A O 1
ATOM 2410 N N . VAL A 1 306 ? -2.049 -13.236 11.951 1.00 87.62 306 VAL A N 1
ATOM 2411 C CA . VAL A 1 306 ? -3.199 -14.163 11.962 1.00 87.62 306 VAL A CA 1
ATOM 2412 C C . VAL A 1 306 ? -3.492 -14.644 13.384 1.00 87.62 306 VAL A C 1
ATOM 2414 O O . VAL A 1 306 ? -4.645 -14.664 13.806 1.00 87.62 306 VAL A O 1
ATOM 2417 N N . VAL A 1 307 ? -2.446 -14.996 14.134 1.00 85.50 307 VAL A N 1
ATOM 2418 C CA . VAL A 1 307 ? -2.583 -15.577 15.477 1.00 85.50 307 VAL A CA 1
ATOM 2419 C C . VAL A 1 307 ? -2.787 -14.512 16.565 1.00 85.50 307 VAL A C 1
ATOM 2421 O O . VAL A 1 307 ? -3.490 -14.760 17.541 1.00 85.50 307 VAL A O 1
ATOM 2424 N N . GLY A 1 308 ? -2.182 -13.326 16.427 1.00 84.19 308 GLY A N 1
ATOM 2425 C CA . GLY A 1 308 ? -1.989 -12.406 17.558 1.00 84.19 308 GLY A CA 1
ATOM 2426 C C . GLY A 1 308 ? -2.285 -10.926 17.310 1.00 84.19 308 GLY A C 1
ATOM 2427 O O . GLY A 1 308 ? -1.880 -10.089 18.125 1.00 84.19 308 GLY A O 1
ATOM 2428 N N . ALA A 1 309 ? -2.948 -10.543 16.212 1.00 90.62 309 ALA A N 1
ATOM 2429 C CA . ALA A 1 309 ? -3.245 -9.130 15.967 1.00 90.62 309 ALA A CA 1
ATOM 2430 C C . ALA A 1 309 ? -4.187 -8.544 17.035 1.00 90.62 309 ALA A C 1
ATOM 2432 O O . ALA A 1 309 ? -5.333 -8.970 17.195 1.00 90.62 309 ALA A O 1
ATOM 2433 N N . LYS A 1 310 ? -3.732 -7.484 17.717 1.00 90.56 310 LYS A N 1
ATOM 2434 C CA . LYS A 1 310 ? -4.542 -6.750 18.705 1.00 90.56 310 LYS A CA 1
ATOM 2435 C C . LYS A 1 310 ? -5.503 -5.771 18.038 1.00 90.56 310 LYS A C 1
ATOM 2437 O O . LYS A 1 310 ? -6.615 -5.568 18.515 1.00 90.56 310 LYS A O 1
ATOM 2442 N N . ASN A 1 311 ? -5.087 -5.170 16.924 1.00 93.75 311 ASN A N 1
ATOM 2443 C CA . ASN A 1 311 ? -5.932 -4.282 16.134 1.00 93.75 311 ASN A CA 1
ATOM 2444 C C . ASN A 1 311 ? -6.347 -4.976 14.829 1.00 93.75 311 ASN A C 1
ATOM 2446 O O . ASN A 1 311 ? -5.628 -4.940 13.829 1.00 93.75 311 ASN A O 1
ATOM 2450 N N . ARG A 1 312 ? -7.526 -5.611 14.851 1.00 93.06 312 ARG A N 1
ATOM 2451 C CA . ARG A 1 312 ? -8.027 -6.419 13.729 1.00 93.06 312 ARG A CA 1
ATOM 2452 C C . ARG A 1 312 ? -8.235 -5.627 12.441 1.00 93.06 312 ARG A C 1
ATOM 2454 O O . ARG A 1 312 ? -7.915 -6.160 11.388 1.00 93.06 312 ARG A O 1
ATOM 2461 N N . ILE A 1 313 ? -8.714 -4.375 12.497 1.00 95.75 313 ILE A N 1
ATOM 2462 C CA . ILE A 1 313 ? -8.880 -3.584 11.262 1.00 95.75 313 ILE A CA 1
ATOM 2463 C C . ILE A 1 313 ? -7.531 -3.243 10.640 1.00 95.75 313 ILE A C 1
ATOM 2465 O O . ILE A 1 313 ? -7.393 -3.331 9.429 1.00 95.75 313 ILE A O 1
ATOM 2469 N N . ALA A 1 314 ? -6.524 -2.911 11.455 1.00 97.12 314 ALA A N 1
ATOM 2470 C CA . ALA A 1 314 ? -5.190 -2.625 10.943 1.00 97.12 314 ALA A CA 1
ATOM 2471 C C . ALA A 1 314 ? -4.599 -3.865 10.261 1.00 97.12 314 ALA A C 1
ATOM 2473 O O . ALA A 1 314 ? -4.076 -3.768 9.157 1.00 97.12 314 ALA A O 1
ATOM 2474 N N . TYR A 1 315 ? -4.761 -5.050 10.858 1.00 97.19 315 TYR A N 1
ATOM 2475 C CA . TYR A 1 315 ? -4.312 -6.275 10.202 1.00 97.19 315 TYR A CA 1
ATOM 2476 C C . TYR A 1 315 ? -5.123 -6.617 8.944 1.00 97.19 315 TYR A C 1
ATOM 2478 O O . TYR A 1 315 ? -4.537 -7.020 7.949 1.00 97.19 315 TYR A O 1
ATOM 2486 N N . ALA A 1 316 ? -6.443 -6.410 8.944 1.00 97.12 316 ALA A N 1
ATOM 2487 C CA . ALA A 1 316 ? -7.278 -6.619 7.759 1.00 97.12 316 ALA A CA 1
ATOM 2488 C C . ALA A 1 316 ? -6.844 -5.723 6.587 1.00 97.12 316 ALA A C 1
ATOM 2490 O O . ALA A 1 316 ? -6.767 -6.189 5.454 1.00 97.12 316 ALA A O 1
ATOM 2491 N N . VAL A 1 317 ? -6.510 -4.457 6.866 1.00 98.25 317 VAL A N 1
ATOM 2492 C CA . VAL A 1 317 ? -5.958 -3.519 5.877 1.00 98.25 317 VAL A CA 1
ATOM 2493 C C . VAL A 1 317 ? -4.594 -3.997 5.374 1.00 98.25 317 VAL A C 1
ATOM 2495 O O . VAL A 1 317 ? -4.378 -4.050 4.166 1.00 98.25 317 VAL A O 1
ATOM 2498 N N . PHE A 1 318 ? -3.691 -4.391 6.278 1.00 98.31 318 PHE A N 1
ATOM 2499 C CA . PHE A 1 318 ? -2.391 -4.963 5.917 1.00 98.31 318 PHE A CA 1
ATOM 2500 C C . PHE A 1 318 ? -2.537 -6.208 5.031 1.00 98.31 318 PHE A C 1
ATOM 2502 O O . PHE A 1 318 ? -1.862 -6.316 4.010 1.00 98.31 318 PHE A O 1
ATOM 2509 N N . LEU A 1 319 ? -3.435 -7.129 5.380 1.00 98.00 319 LEU A N 1
ATOM 2510 C CA . LEU A 1 319 ? -3.685 -8.345 4.614 1.00 98.00 319 LEU A CA 1
ATOM 2511 C C . LEU A 1 319 ? -4.289 -8.032 3.241 1.00 98.00 319 LEU A C 1
ATOM 2513 O O . LEU A 1 319 ? -3.812 -8.560 2.241 1.00 98.00 319 LEU A O 1
ATOM 2517 N N . GLY A 1 320 ? -5.283 -7.141 3.183 1.00 97.94 320 GLY A N 1
ATOM 2518 C CA . GLY A 1 320 ? -5.892 -6.709 1.926 1.00 97.94 320 GLY A CA 1
ATOM 2519 C C . GLY A 1 320 ? -4.863 -6.089 0.978 1.00 97.94 320 GLY A C 1
ATOM 2520 O O . GLY A 1 320 ? -4.773 -6.495 -0.177 1.00 97.94 320 GLY A O 1
ATOM 2521 N N . LEU A 1 321 ? -4.016 -5.185 1.480 1.00 98.50 321 LEU A N 1
ATOM 2522 C CA . LEU A 1 321 ? -2.904 -4.610 0.715 1.00 98.50 321 LEU A CA 1
ATOM 2523 C C . LEU A 1 321 ? -1.859 -5.662 0.318 1.00 98.50 321 LEU A C 1
ATOM 2525 O O . LEU A 1 321 ? -1.405 -5.648 -0.818 1.00 98.50 321 LEU A O 1
ATOM 2529 N N . THR A 1 322 ? -1.520 -6.609 1.202 1.00 98.38 322 THR A N 1
ATOM 2530 C CA . THR A 1 322 ? -0.609 -7.718 0.859 1.00 98.38 322 THR A CA 1
ATOM 2531 C C . THR A 1 322 ? -1.141 -8.497 -0.338 1.00 98.38 322 THR A C 1
ATOM 2533 O O . THR A 1 322 ? -0.416 -8.722 -1.298 1.00 98.38 322 THR A O 1
ATOM 2536 N N . VAL A 1 323 ? -2.420 -8.876 -0.305 1.00 97.44 323 VAL A N 1
ATOM 2537 C CA . VAL A 1 323 ? -3.068 -9.595 -1.405 1.00 97.44 323 VAL A CA 1
ATOM 2538 C C . VAL A 1 323 ? -3.103 -8.742 -2.668 1.00 97.44 323 VAL A C 1
ATOM 2540 O O . VAL A 1 323 ? -2.787 -9.246 -3.739 1.00 97.44 323 VAL A O 1
ATOM 2543 N N . ASN A 1 324 ? -3.400 -7.447 -2.555 1.00 97.00 324 ASN A N 1
ATOM 2544 C CA . ASN A 1 324 ? -3.338 -6.526 -3.687 1.00 97.00 324 ASN A CA 1
ATOM 2545 C C . ASN A 1 324 ? -1.941 -6.519 -4.339 1.00 97.00 324 ASN A C 1
ATOM 2547 O O . ASN A 1 324 ? -1.828 -6.696 -5.548 1.00 97.00 324 ASN A O 1
ATOM 2551 N N . PHE A 1 325 ? -0.879 -6.447 -3.532 1.00 97.31 325 PHE A N 1
ATOM 2552 C CA . PHE A 1 325 ? 0.514 -6.466 -3.986 1.00 97.31 325 PHE A CA 1
ATOM 2553 C C . PHE A 1 325 ? 0.952 -7.790 -4.622 1.00 97.31 325 PHE A C 1
ATOM 2555 O O . PHE A 1 325 ? 1.962 -7.816 -5.320 1.00 97.31 325 PHE A O 1
ATOM 2562 N N . LEU A 1 326 ? 0.223 -8.890 -4.417 1.00 95.06 326 LEU A N 1
ATOM 2563 C CA . LEU A 1 326 ? 0.478 -10.158 -5.111 1.00 95.06 326 LEU A CA 1
ATOM 2564 C C . LEU A 1 326 ? -0.126 -10.204 -6.522 1.00 95.06 326 LEU A C 1
ATOM 2566 O O . LEU A 1 326 ? 0.222 -11.095 -7.297 1.00 95.06 326 LEU A O 1
ATOM 2570 N N . PHE A 1 327 ? -1.028 -9.281 -6.860 1.00 91.25 327 PHE A N 1
ATOM 2571 C CA . PHE A 1 327 ? -1.767 -9.312 -8.125 1.00 91.25 327 PHE A CA 1
ATOM 2572 C C . PHE A 1 327 ? -1.670 -8.026 -8.949 1.00 91.25 327 PHE A C 1
ATOM 2574 O O . PHE A 1 327 ? -2.185 -8.018 -10.076 1.00 91.25 327 PHE A O 1
ATOM 2581 N N . ASP A 1 328 ? -1.051 -6.977 -8.405 1.00 91.75 328 ASP A N 1
ATOM 2582 C CA . ASP A 1 328 ? -0.955 -5.646 -8.997 1.00 91.75 328 ASP A CA 1
ATOM 2583 C C . ASP A 1 328 ? 0.376 -4.949 -8.670 1.00 91.75 328 ASP A C 1
ATOM 2585 O O . ASP A 1 328 ? 1.050 -5.298 -7.704 1.00 91.75 328 ASP A O 1
ATOM 2589 N N . SER A 1 329 ? 0.732 -3.927 -9.451 1.00 92.81 329 SER A N 1
ATOM 2590 C CA . SER A 1 329 ? 1.911 -3.070 -9.273 1.00 92.81 329 SER A CA 1
ATOM 2591 C C . SER A 1 329 ? 1.684 -1.907 -8.302 1.00 92.81 329 SER A C 1
ATOM 2593 O O . SER A 1 329 ? 2.518 -1.012 -8.204 1.00 92.81 329 SER A O 1
ATOM 2595 N N . THR A 1 330 ? 0.579 -1.892 -7.556 1.00 94.94 330 THR A N 1
ATOM 2596 C CA . THR A 1 330 ? 0.277 -0.863 -6.541 1.00 94.94 330 THR A CA 1
ATOM 2597 C C . THR A 1 330 ? 1.317 -0.802 -5.418 1.00 94.94 330 THR A C 1
ATOM 2599 O O . THR A 1 330 ? 1.399 0.210 -4.724 1.00 94.94 330 THR A O 1
ATOM 2602 N N . TYR A 1 331 ? 2.171 -1.823 -5.273 1.00 94.94 331 TYR A N 1
ATOM 2603 C CA . TYR A 1 331 ? 3.364 -1.787 -4.417 1.00 94.94 331 TYR A CA 1
ATOM 2604 C C . TYR A 1 331 ? 4.437 -0.792 -4.890 1.00 94.94 331 TYR A C 1
ATOM 2606 O O . TYR A 1 331 ? 5.432 -0.603 -4.200 1.00 94.94 331 TYR A O 1
ATOM 2614 N N . LEU A 1 332 ? 4.263 -0.159 -6.051 1.00 94.19 332 LEU A N 1
ATOM 2615 C CA . LEU A 1 332 ? 5.081 0.967 -6.508 1.00 94.19 332 LEU A CA 1
ATOM 2616 C C . LEU A 1 332 ? 4.492 2.325 -6.123 1.00 94.19 332 LEU A C 1
ATOM 2618 O O . LEU A 1 332 ? 5.133 3.350 -6.332 1.00 94.19 332 LEU A O 1
ATOM 2622 N N . ILE A 1 333 ? 3.277 2.354 -5.572 1.00 95.50 333 ILE A N 1
ATOM 2623 C CA . ILE A 1 333 ? 2.609 3.585 -5.164 1.00 95.50 333 ILE A CA 1
ATOM 2624 C C . ILE A 1 333 ? 2.967 3.857 -3.698 1.00 95.50 333 ILE A C 1
ATOM 2626 O O . ILE A 1 333 ? 2.550 3.086 -2.823 1.00 95.50 333 ILE A O 1
ATOM 2630 N N . PRO A 1 334 ? 3.687 4.956 -3.385 1.00 95.94 334 PRO A N 1
ATOM 2631 C CA . PRO A 1 334 ? 4.204 5.196 -2.039 1.00 95.94 334 PRO A CA 1
ATOM 2632 C C . PRO A 1 334 ? 3.145 5.127 -0.945 1.00 95.94 334 PRO A C 1
ATOM 2634 O O . PRO A 1 334 ? 3.323 4.442 0.058 1.00 95.94 334 PRO A O 1
ATOM 2637 N N . SER A 1 335 ? 1.994 5.757 -1.164 1.00 97.00 335 SER A N 1
ATOM 2638 C CA . SER A 1 335 ? 0.892 5.756 -0.199 1.00 97.00 335 SER A CA 1
ATOM 2639 C C . SER A 1 335 ? 0.351 4.359 0.125 1.00 97.00 335 SER A C 1
ATOM 2641 O O . SER A 1 335 ? 0.029 4.101 1.284 1.00 97.00 335 SER A O 1
ATOM 2643 N N . MET A 1 336 ? 0.307 3.439 -0.844 1.00 98.00 336 MET A N 1
ATOM 2644 C CA . MET A 1 336 ? -0.147 2.062 -0.621 1.00 98.00 336 MET A CA 1
ATOM 2645 C C . MET A 1 336 ? 0.875 1.281 0.209 1.00 98.00 336 MET A C 1
ATOM 2647 O O . MET A 1 336 ? 0.506 0.635 1.190 1.00 98.00 336 MET A O 1
ATOM 2651 N N . VAL A 1 337 ? 2.167 1.379 -0.128 1.00 97.69 337 VAL A N 1
ATOM 2652 C CA . VAL A 1 337 ? 3.259 0.715 0.614 1.00 97.69 337 VAL A CA 1
ATOM 2653 C C . VAL A 1 337 ? 3.370 1.256 2.036 1.00 97.69 337 VAL A C 1
ATOM 2655 O O . VAL A 1 337 ? 3.519 0.509 3.002 1.00 97.69 337 VAL A O 1
ATOM 2658 N N . TRP A 1 338 ? 3.259 2.566 2.201 1.00 97.69 338 TRP A N 1
ATOM 2659 C CA . TRP A 1 338 ? 3.310 3.193 3.512 1.00 97.69 338 TRP A CA 1
ATOM 2660 C C . TRP A 1 338 ? 2.094 2.872 4.359 1.00 97.69 338 TRP A C 1
ATOM 2662 O O . TRP A 1 338 ? 2.247 2.620 5.551 1.00 97.69 338 TRP A O 1
ATOM 2672 N N . LEU A 1 339 ? 0.898 2.818 3.765 1.00 98.31 339 LEU A N 1
ATOM 2673 C CA . LEU A 1 339 ? -0.294 2.356 4.466 1.00 98.31 339 LEU A CA 1
ATOM 2674 C C . LEU A 1 339 ? -0.162 0.881 4.867 1.00 98.31 339 LEU A C 1
ATOM 2676 O O . LEU A 1 339 ? -0.604 0.515 5.957 1.00 98.31 339 LEU A O 1
ATOM 2680 N N . TRP A 1 340 ? 0.487 0.055 4.043 1.00 98.50 340 TRP A N 1
ATOM 2681 C CA . TRP A 1 340 ? 0.786 -1.345 4.345 1.00 98.50 340 TRP A CA 1
ATOM 2682 C C . TRP A 1 340 ? 1.691 -1.473 5.579 1.00 98.50 340 TRP A C 1
ATOM 2684 O O . TRP A 1 340 ? 1.311 -2.125 6.555 1.00 98.50 340 TRP A O 1
ATOM 2694 N N . PHE A 1 341 ? 2.816 -0.756 5.617 1.00 98.31 341 PHE A N 1
ATOM 2695 C CA . PHE A 1 341 ? 3.719 -0.737 6.774 1.00 98.31 341 PHE A CA 1
ATOM 2696 C C . PHE A 1 341 ? 3.118 -0.081 8.028 1.00 98.31 341 PHE A C 1
ATOM 2698 O O . PHE A 1 341 ? 3.272 -0.600 9.138 1.00 98.31 341 PHE A O 1
ATOM 2705 N N . LEU A 1 342 ? 2.394 1.031 7.867 1.00 97.69 342 LEU A N 1
ATOM 2706 C CA . LEU A 1 342 ? 1.654 1.694 8.944 1.00 97.69 342 LEU A CA 1
ATOM 2707 C C . LEU A 1 342 ? 0.666 0.713 9.582 1.00 97.69 342 LEU A C 1
ATOM 2709 O O . LEU A 1 342 ? 0.642 0.545 10.801 1.00 97.69 342 LEU A O 1
ATOM 2713 N N . SER A 1 343 ? -0.115 0.017 8.759 1.00 98.06 343 SER A N 1
ATOM 2714 C CA . SER A 1 343 ? -1.113 -0.952 9.212 1.00 98.06 343 SER A CA 1
ATOM 2715 C C . SER A 1 343 ? -0.472 -2.165 9.883 1.00 98.06 343 SER A C 1
ATOM 2717 O O . SER A 1 343 ? -0.953 -2.605 10.931 1.00 98.06 343 SER A O 1
ATOM 2719 N N . LEU A 1 344 ? 0.665 -2.646 9.366 1.00 97.69 344 LEU A N 1
ATOM 2720 C CA . LEU A 1 344 ? 1.458 -3.686 10.019 1.00 97.69 344 LEU A CA 1
ATOM 2721 C C . LEU A 1 344 ? 1.894 -3.257 11.427 1.00 97.69 344 LEU A C 1
ATOM 2723 O O . LEU A 1 344 ? 1.676 -3.998 12.387 1.00 97.69 344 LEU A O 1
ATOM 2727 N N . GLY A 1 345 ? 2.448 -2.051 11.578 1.00 96.38 345 GLY A N 1
ATOM 2728 C CA . GLY A 1 345 ? 2.868 -1.522 12.879 1.00 96.38 345 GLY A CA 1
ATOM 2729 C C . GLY A 1 345 ? 1.715 -1.368 13.866 1.00 96.38 345 GLY A C 1
ATOM 2730 O O . GLY A 1 345 ? 1.832 -1.779 15.020 1.00 96.38 345 GLY A O 1
ATOM 2731 N N . LEU A 1 346 ? 0.574 -0.853 13.400 1.00 96.12 346 LEU A N 1
ATOM 2732 C CA . LEU A 1 346 ? -0.621 -0.652 14.226 1.00 96.12 346 LEU A CA 1
ATOM 2733 C C . LEU A 1 346 ? -1.355 -1.950 14.581 1.00 96.12 346 LEU A C 1
ATOM 2735 O O . LEU A 1 346 ? -2.092 -1.971 15.567 1.00 96.12 346 LEU A O 1
ATOM 2739 N N . SER A 1 347 ? -1.182 -3.020 13.800 1.00 95.38 347 SER A N 1
ATOM 2740 C CA . SER A 1 347 ? -1.839 -4.310 14.049 1.00 95.38 347 SER A CA 1
ATOM 2741 C C . SER A 1 347 ? -1.318 -5.028 15.298 1.00 95.38 347 SER A C 1
ATOM 2743 O O . SER A 1 347 ? -2.049 -5.805 15.926 1.00 95.38 347 SER A O 1
ATOM 2745 N N . ARG A 1 348 ? -0.067 -4.756 15.686 1.00 86.56 348 ARG A N 1
ATOM 2746 C CA . ARG A 1 348 ? 0.672 -5.537 16.681 1.00 86.56 348 ARG A CA 1
ATOM 2747 C C . ARG A 1 348 ? 0.564 -4.973 18.093 1.00 86.56 348 ARG A C 1
ATOM 2749 O O . ARG A 1 348 ? 0.569 -3.768 18.338 1.00 86.56 348 ARG A O 1
ATOM 2756 N N . GLY A 1 349 ? 0.530 -5.883 19.064 1.00 66.94 349 GLY A N 1
ATOM 2757 C CA . GLY A 1 349 ? 0.787 -5.550 20.459 1.00 66.94 349 GLY A CA 1
ATOM 2758 C C . GLY A 1 349 ? 2.278 -5.373 20.733 1.00 66.94 349 GLY A C 1
ATOM 2759 O O . GLY A 1 349 ? 3.105 -6.019 20.106 1.00 66.94 349 GLY A O 1
ATOM 2760 N N . GLN A 1 350 ? 2.613 -4.563 21.739 1.00 58.38 350 GLN A N 1
ATOM 2761 C CA . GLN A 1 350 ? 3.897 -4.715 22.419 1.00 58.38 350 GLN A CA 1
ATOM 2762 C C . GLN A 1 350 ? 3.679 -5.966 23.258 1.00 58.38 350 GLN A C 1
ATOM 2764 O O . GLN A 1 350 ? 2.917 -5.925 24.226 1.00 58.38 350 GLN A O 1
ATOM 2769 N N . HIS A 1 351 ? 4.185 -7.102 22.799 1.00 45.94 351 HIS A N 1
ATOM 2770 C CA . HIS A 1 351 ? 4.413 -8.184 23.733 1.00 45.94 351 HIS A CA 1
ATOM 2771 C C . HIS A 1 351 ? 5.580 -7.737 24.604 1.00 45.94 351 HIS A C 1
ATOM 2773 O O . HIS A 1 351 ? 6.637 -7.371 24.091 1.00 45.94 351 HIS A O 1
ATOM 2779 N N . ASN A 1 352 ? 5.367 -7.735 25.917 1.00 36.44 352 ASN A N 1
ATOM 2780 C CA . ASN A 1 352 ? 6.473 -7.974 26.823 1.00 36.44 352 ASN A CA 1
ATOM 2781 C C . ASN A 1 352 ? 6.913 -9.402 26.500 1.00 36.44 352 ASN A C 1
ATOM 2783 O O . ASN A 1 352 ? 6.269 -10.353 26.935 1.00 36.44 352 ASN A O 1
ATOM 2787 N N . LEU A 1 353 ? 7.908 -9.541 25.626 1.00 35.31 353 LEU A N 1
ATOM 2788 C CA . LEU A 1 353 ? 8.736 -10.735 25.625 1.00 35.31 353 LEU A CA 1
ATOM 2789 C C . LEU A 1 353 ? 9.433 -10.686 26.988 1.00 35.31 353 LEU A C 1
ATOM 2791 O O . LEU A 1 353 ? 10.316 -9.854 27.191 1.00 35.31 353 LEU A O 1
ATOM 2795 N N . ARG A 1 354 ? 8.870 -11.412 27.953 1.00 32.41 354 ARG A N 1
ATOM 2796 C CA . ARG A 1 354 ? 9.599 -11.831 29.144 1.00 32.41 354 ARG A CA 1
ATOM 2797 C C . ARG A 1 354 ? 10.382 -13.072 28.775 1.00 32.41 354 ARG A C 1
ATOM 2799 O O . ARG A 1 354 ? 9.807 -13.881 28.009 1.00 32.41 354 ARG A O 1
#

Radius of gyration: 19.72 Å; Cα contacts (8 Å, |Δi|>4): 530; chains: 1; bounding box: 54×40×58 Å

Solvent-accessible surface area (backbone atoms only — not comparable to full-atom values): 17955 Å² total; per-residue (Å²): 110,85,78,51,51,65,56,50,51,50,49,52,46,39,55,62,30,30,63,39,67,83,49,70,70,52,52,49,53,49,51,50,54,50,48,51,52,34,53,54,39,60,76,72,49,92,73,59,83,53,90,62,44,66,49,45,51,52,39,50,50,50,53,50,52,42,32,72,75,67,21,56,64,50,21,58,58,53,50,50,47,49,54,51,16,51,44,39,20,44,31,26,44,64,39,28,82,72,49,50,81,42,48,65,58,50,44,48,53,52,47,51,53,44,51,51,49,26,53,48,32,60,74,77,40,73,81,58,67,28,62,38,16,35,52,28,28,46,45,95,80,62,70,37,30,40,44,6,48,53,27,23,51,33,42,51,50,35,52,53,43,40,73,75,70,47,57,68,70,40,51,52,50,46,54,51,31,55,51,42,28,48,76,9,47,37,63,35,16,49,55,10,29,50,54,14,44,47,66,64,43,64,50,67,72,57,39,67,76,39,43,67,64,52,48,50,53,50,52,54,42,50,50,43,44,53,64,50,41,77,81,44,69,81,77,84,74,46,63,42,55,62,37,38,60,55,30,34,76,77,30,51,74,25,62,21,39,57,33,41,38,72,46,24,61,74,47,96,70,91,66,64,41,61,60,48,34,18,55,67,55,34,42,29,32,10,40,8,68,70,24,49,46,48,54,53,36,51,51,51,56,50,54,52,41,77,79,54,42,70,31,50,67,30,38,19,45,22,48,12,47,52,48,24,21,57,59,30,59,56,67,69,17,47,25,55,38,36,49,31,26,32,18,51,16,32,8,48,61,87,69,83,81,123

pLDDT: mean 89.48, std 9.99, range [32.41, 98.5]

Organism: NCBI:txid1802479

InterPro domains:
  IPR051533 O-antigen ligase-like [PTHR37422] (8-350)

Sequence (354 aa):
MKKLLPVFILGVLLILGSLGKNSVSFLLAQLSLISVLFFWTLFTREAKSPPGFILYLIFLGIVVWKFISGSRDGGADYLYLFAGGGLLWFSAFNQKEKWGGYLEKLILVFGLAMAALYVLWLIFSPGLILPQSLFTFSSAFKNHNHIGDLWAIVLLVVARKLVAKGGLYYWLLAVLGLILMYLSFSRSAVVAFLAGAIYLFGNIDYLKRNKYIFTFLSLGITAVFLLTSINKSIFFSRPYFTQAISGLSKYPSGVGMGNFKLVSSRFDVGTFSSIVHNLVLEVMVGLGWIGVVFVVWLGNVLWQGVVGAKNRIAYAVFLGLTVNFLFDSTYLIPSMVWLWFLSLGLSRGQHNLR

Secondary structure (DSSP, 8-state):
-TTTHHHHHHHHHHHHTTB----HHHHHHHHHHHHHHHHHHHTTS---PPTTHHHHHHHHHHHHHHHHTT--TTHHHHHHHHHHHHHHHHHHHHTHHHHHTTHHHHHHHHHHHHHHHHHHHHHH-TT---TTBSSSBSSTT---BSHHHHHHHHHHHHHHHHHHH--HHHHHHHHHHHHHHHHTT-HHHHHHHHHHHHHHH--HHHHHHTHHHHHHHHHHHHHHHHHHHHTS-SSTT-HHHHHHHHHHHH-TT---TT-HHHHHTTS-SS---SS-S-HHHHHHHHHGGGGHHHHHHHHHHHHHHHHH-SSHHHHHHHHHHHHHHHHSGGGGSHHHHHHHHHHHHHH-------

Foldseek 3Di:
DVLCVLLVLLLVLLLLLAALDDDPVSLVVSVVSLVVLLVVLVVPDDQDQDPLLVLLVVLLVLLVVLCVVPQVAQSVLVNSLSVSLSSLLSSLLSCLVSCVVCLLVSLQVSLVVLVVVLVVCVVPPLPDARLQHQRHQNDPVSLFHNSLLSLLLNLLSLLVCCLPPNDPVSVVSLVVSLVSNLSGLDLLSLQLSVQLNCQLQVPPVSCVSCVVSVVVSVVSSVVSNVNSPVVDDDPPVQVLQVLLVVLLVVCQQAPAQQQQQVSQVPDPPPDGDSASQAPLSSLCRRGHPSSVSVVVSVVVLLVCLSVAFPSSSLNSSLSSLNSSNGHGPNSSRSSSSNSNSSSSSNRHDPPPPD

Nearest PDB structures (foldseek):
  6fuy-assembly1_A  TM=1.739E-01  e=2.966E+00  Homo sapiens